Protein AF-A0A8X7X4K1-F1 (afdb_monomer_lite)

Sequence (369 aa):
MPVKHLRFTSSDLGGEMSIEVITINQRTVTYRVASMPGDDACLFHSLCYILHGPIRLNLDIRGNIMSYVLNDWDRFKVWTDDGTEDIYTTQEHYKSEMLKPFTYASACELMAAGELFGCRFQVYRNGQIFYTFGEPPMPLKHFRFTGDDLSSGHFDVYECFNSQKLDAKLSMKPVVCLQCLTDAECQFNTSPANTNVIETNHETQTDYDSSNPSCEKTVKRGLDPSLSEFPDDHQNRWERSPSDSLRHKASRKSRKKPKPSPSPRGDSRGCKVRTLHVRVRDLGLGYDSDEIVLFKYCAGSCQRARTNHDLTLSKLLQQKVIHSGRGEEKISAHPCCRPTRYEPVSFMDVQNTWQTVEKLSAAECSCVG

Secondary structure (DSSP, 8-state):
---EEEEEEETTTTEEEEEEEEEETTEEEEEEEEPPP-SS-HHHHHHHHHHHSSGGGHHHHHHHHHHHHHHTHHHHGGG---SSSS----HHHHHHHHTSTT----HHHHHHHHHHHT-EEEEEETTEEEEEES-TTSPEEEEEEEESSTTSEEEEEEEE--GGGTHHHH-PPP---SHHHH-TT---------------------------------------------------------------------------------S--BSEEEEEEEEGGGGSSS-----EEEEEEEE-B-GGG--HHHHHHHHHHHTTSS---SSS-----S-EEEEEEEEEEEEE-TTS-EEEEEEEEEEEEEEE-

Radius of gyration: 31.12 Å; chains: 1; bounding box: 92×61×89 Å

pLDDT: mean 71.6, std 26.54, range [22.59, 97.94]

Foldseek 3Di:
DFKDWDWDDDPVPPDIWIKIWFQDPNAIFIWIWAFADPLQLQVLQQLCCQQPNHSPCSLVLLVQLLVQCLVVVVVLQVFADPLPRDTDPDNVVSVVQSNDNNHHGFPSSQQSSCVRRQAKEFEDESRHGPDIHDDPPTHYFYWYWDDDHRSGTHIIGTHGDQCPVVCVPPVDDGHDRVSVVSCPVPDDDPDDDDDDDDDDDDDDDDDDDDDDDDDDDDDDDDDDDDDDDDDDDDDDDDDDDDDDDDDDDDDDDDDDDDDDDPDPPPDPFAKWKDWDWDAPVVLVPPFAGRDTWTAIFIGGFPPVVQDPQLVVVVVCVVVCVPPCDPDDRDDHSGFDWGAPFFAKDWDAGPVRDIDIDPRGHRPTIDTGD

InterPro domains:
  IPR001839 Transforming growth factor-beta, C-terminal [PF00019] (271-367)
  IPR001839 Transforming growth factor-beta, C-terminal [PS51362] (252-368)
  IPR001839 Transforming growth factor-beta, C-terminal [SM00204] (271-368)
  IPR003323 OTU domain [PS50802] (31-161)
  IPR029034 Cystine-knot cytokine [G3DSA:2.10.90.10] (270-369)
  IPR029034 Cystine-knot cytokine [SSF57501] (269-367)
  IPR038765 Papain-like cysteine peptidase superfamily [SSF54001] (30-157)
  IPR043401 Glial cell line-derived neurotrophic factor family [PTHR12173] (190-368)

Structure (mmCIF, N/CA/C/O backbone):
data_AF-A0A8X7X4K1-F1
#
_entry.id   AF-A0A8X7X4K1-F1
#
loop_
_atom_site.group_PDB
_atom_site.id
_atom_site.type_symbol
_atom_site.label_atom_id
_atom_site.label_alt_id
_atom_site.label_comp_id
_atom_site.label_asym_id
_atom_site.label_entity_id
_atom_site.label_seq_id
_atom_site.pdbx_PDB_ins_code
_atom_site.Cartn_x
_atom_site.Cartn_y
_atom_site.Cartn_z
_atom_site.occupancy
_atom_site.B_iso_or_equiv
_atom_site.auth_seq_id
_atom_site.auth_comp_id
_atom_site.auth_asym_id
_atom_site.auth_atom_id
_atom_site.pdbx_PDB_model_num
ATOM 1 N N . MET A 1 1 ? 18.399 -0.290 25.574 1.00 48.44 1 MET A N 1
ATOM 2 C CA . MET A 1 1 ? 17.301 -0.154 26.563 1.00 48.44 1 MET A CA 1
ATOM 3 C C . MET A 1 1 ? 16.194 -1.114 26.151 1.00 48.44 1 MET A C 1
ATOM 5 O O . MET A 1 1 ? 15.978 -1.212 24.950 1.00 48.44 1 MET A O 1
ATOM 9 N N . PRO A 1 2 ? 15.549 -1.855 27.066 1.00 53.97 2 PRO A N 1
ATOM 10 C CA . PRO A 1 2 ? 14.542 -2.837 26.673 1.00 53.97 2 PRO A CA 1
ATOM 11 C C . PRO A 1 2 ? 13.282 -2.144 26.138 1.00 53.97 2 PRO A C 1
ATOM 13 O O . PRO A 1 2 ? 12.801 -1.184 26.746 1.00 53.97 2 PRO A O 1
ATOM 16 N N . VAL A 1 3 ? 12.747 -2.646 25.021 1.00 59.72 3 VAL A N 1
ATOM 17 C CA . VAL A 1 3 ? 11.387 -2.318 24.566 1.00 59.72 3 VAL A CA 1
ATOM 18 C C . VAL A 1 3 ? 10.416 -2.739 25.656 1.00 59.72 3 VAL A C 1
ATOM 20 O O . VAL A 1 3 ? 10.487 -3.860 26.162 1.00 59.72 3 VAL A O 1
ATOM 23 N N . LYS A 1 4 ? 9.496 -1.847 26.026 1.00 68.75 4 LYS A N 1
ATOM 24 C CA . LYS A 1 4 ? 8.368 -2.227 26.877 1.00 68.75 4 LYS A CA 1
ATOM 25 C C . LYS A 1 4 ? 7.196 -2.586 25.979 1.00 68.75 4 LYS A C 1
ATOM 27 O O . LYS A 1 4 ? 6.602 -1.705 25.360 1.00 68.75 4 LYS A O 1
ATOM 32 N N . HIS A 1 5 ? 6.885 -3.876 25.926 1.00 62.38 5 HIS A N 1
ATOM 33 C CA . HIS A 1 5 ? 5.693 -4.385 25.261 1.00 62.38 5 HIS A CA 1
ATOM 34 C C . HIS A 1 5 ? 4.512 -4.284 26.224 1.00 62.38 5 HIS A C 1
ATOM 36 O O . HIS A 1 5 ? 4.534 -4.858 27.313 1.00 62.38 5 HIS A O 1
ATOM 42 N N . LEU A 1 6 ? 3.484 -3.548 25.823 1.00 63.09 6 LEU A N 1
ATOM 43 C CA . LEU A 1 6 ? 2.224 -3.439 26.540 1.00 63.09 6 LEU A CA 1
ATOM 44 C C . LEU A 1 6 ? 1.133 -4.035 25.652 1.00 63.09 6 LEU A C 1
ATOM 46 O O . LEU A 1 6 ? 0.926 -3.599 24.521 1.00 63.09 6 LEU A O 1
ATOM 50 N N . ARG A 1 7 ? 0.438 -5.053 26.156 1.00 58.44 7 ARG A N 1
ATOM 51 C CA . ARG A 1 7 ? -0.717 -5.641 25.475 1.00 58.44 7 ARG A CA 1
ATOM 52 C C . ARG A 1 7 ? -1.981 -5.152 26.150 1.00 58.44 7 ARG A C 1
ATOM 54 O O . ARG A 1 7 ? -2.113 -5.268 27.367 1.00 58.44 7 ARG A O 1
ATOM 61 N N . PHE A 1 8 ? -2.894 -4.614 25.355 1.00 58.03 8 PHE A N 1
ATOM 62 C CA . PHE A 1 8 ? -4.184 -4.142 25.828 1.00 58.03 8 PHE A CA 1
ATOM 63 C C . PHE A 1 8 ? -5.293 -4.884 25.094 1.00 58.03 8 PHE A C 1
ATOM 65 O O . PHE A 1 8 ? -5.354 -4.888 23.865 1.00 58.03 8 PHE A O 1
ATOM 72 N N . THR A 1 9 ? -6.204 -5.480 25.851 1.00 48.97 9 THR A N 1
ATOM 73 C CA . THR A 1 9 ? -7.469 -5.990 25.332 1.00 48.97 9 THR A CA 1
ATOM 74 C C . THR A 1 9 ? -8.520 -4.900 25.531 1.00 48.97 9 THR A C 1
ATOM 76 O O . THR A 1 9 ? -8.849 -4.531 26.657 1.00 48.97 9 THR A O 1
ATOM 79 N N . SER A 1 10 ? -9.006 -4.307 24.439 1.00 45.62 10 SER A N 1
ATOM 80 C CA . SER A 1 10 ? -10.109 -3.344 24.497 1.00 45.62 10 SER A CA 1
ATOM 81 C C . SER A 1 10 ? -11.398 -4.046 24.097 1.00 45.62 10 SER A C 1
ATOM 83 O O . SER A 1 10 ? -11.537 -4.494 22.959 1.00 45.62 10 SER A O 1
ATOM 85 N N . SER A 1 11 ? -12.346 -4.119 25.032 1.00 43.53 11 SER A N 1
ATOM 86 C CA . SER A 1 11 ? -13.713 -4.592 24.784 1.00 43.53 11 SER A CA 1
ATOM 87 C C . SER A 1 11 ? -14.452 -3.755 23.732 1.00 43.53 11 SER A C 1
ATOM 89 O O . SER A 1 11 ? -15.350 -4.268 23.078 1.00 43.53 11 SER A O 1
ATOM 91 N N . ASP A 1 12 ? -14.037 -2.499 23.535 1.00 39.25 12 ASP A N 1
ATOM 92 C CA . ASP A 1 12 ? -14.715 -1.514 22.683 1.00 39.25 12 ASP A CA 1
ATOM 93 C C . ASP A 1 12 ? -14.169 -1.484 21.238 1.00 39.25 12 ASP A C 1
ATOM 95 O O . ASP A 1 12 ? -14.737 -0.815 20.380 1.00 39.25 12 ASP A O 1
ATOM 99 N N . LEU A 1 13 ? -13.058 -2.184 20.956 1.00 41.66 13 LEU A N 1
ATOM 100 C CA . LEU A 1 13 ? -12.368 -2.177 19.651 1.00 41.66 13 LEU A CA 1
ATOM 101 C C . LEU A 1 13 ? -12.198 -3.570 19.019 1.00 41.66 13 LEU A C 1
ATOM 103 O O . LEU A 1 13 ? -11.546 -3.687 17.984 1.00 41.66 13 LEU A O 1
ATOM 107 N N . GLY A 1 14 ? -12.785 -4.616 19.611 1.00 36.12 14 GLY A N 1
ATOM 108 C CA . GLY A 1 14 ? -12.919 -5.927 18.965 1.00 36.12 14 GLY A CA 1
ATOM 109 C C . GLY A 1 14 ? -11.603 -6.584 18.525 1.00 36.12 14 GLY A C 1
ATOM 110 O O . GLY A 1 14 ? -11.569 -7.216 17.472 1.00 36.12 14 GLY A O 1
ATOM 111 N N . GLY A 1 15 ? -10.520 -6.438 19.297 1.00 51.19 15 GLY A N 1
ATOM 112 C CA . GLY A 1 15 ? -9.233 -7.076 18.998 1.00 51.19 15 GLY A CA 1
ATOM 113 C C . GLY A 1 15 ? -8.135 -6.791 20.030 1.00 51.19 15 GLY A C 1
ATOM 114 O O . GLY A 1 15 ? -8.187 -5.795 20.756 1.00 51.19 15 GLY A O 1
ATOM 115 N N . GLU A 1 16 ? -7.138 -7.679 20.106 1.00 58.53 16 GLU A N 1
ATOM 116 C CA . GLU A 1 16 ? -5.917 -7.482 20.900 1.00 58.53 16 GLU A CA 1
ATOM 117 C C . GLU A 1 16 ? -5.085 -6.355 20.264 1.00 58.53 16 GLU A C 1
ATOM 119 O O . GLU A 1 16 ? -4.728 -6.423 19.089 1.00 58.53 16 GLU A O 1
ATOM 124 N N . MET A 1 17 ? -4.804 -5.290 21.020 1.00 67.38 17 MET A N 1
ATOM 125 C CA . MET A 1 17 ? -3.930 -4.203 20.578 1.00 67.38 17 MET A CA 1
ATOM 126 C C . MET A 1 17 ? -2.551 -4.354 21.219 1.00 67.38 17 MET A C 1
ATOM 128 O O . MET A 1 17 ? -2.415 -4.345 22.447 1.00 67.38 17 MET A O 1
ATOM 132 N N . SER A 1 18 ? -1.521 -4.443 20.383 1.00 80.06 18 SER A N 1
ATOM 133 C CA . SER A 1 18 ? -0.115 -4.432 20.782 1.00 80.06 18 SER A CA 1
ATOM 134 C C . SER A 1 18 ? 0.438 -3.006 20.723 1.00 80.06 18 SER A C 1
ATOM 136 O O . SER A 1 18 ? 0.386 -2.329 19.695 1.00 80.06 18 SER A O 1
ATOM 138 N N . ILE A 1 19 ? 0.953 -2.529 21.854 1.00 82.19 19 ILE A N 1
ATOM 139 C CA . ILE A 1 19 ? 1.588 -1.219 21.993 1.00 82.19 19 ILE A CA 1
ATOM 140 C C . ILE A 1 19 ? 3.041 -1.428 22.417 1.00 82.19 19 ILE A C 1
ATOM 142 O O . ILE A 1 19 ? 3.337 -2.211 23.321 1.00 82.19 19 ILE A O 1
ATOM 146 N N . GLU A 1 20 ? 3.955 -0.705 21.783 1.00 82.69 20 GLU A N 1
ATOM 147 C CA . GLU A 1 20 ? 5.374 -0.720 22.113 1.00 82.69 20 GLU A CA 1
ATOM 148 C C . GLU A 1 20 ? 5.868 0.682 22.433 1.00 82.69 20 GLU A C 1
ATOM 150 O O . GLU A 1 20 ? 5.573 1.654 21.738 1.00 82.69 20 GLU A O 1
ATOM 155 N N . VAL A 1 21 ? 6.639 0.778 23.512 1.00 81.50 21 VAL A N 1
ATOM 156 C CA . VAL A 1 21 ? 7.264 2.024 23.939 1.00 81.50 21 VAL A CA 1
ATOM 157 C C . VAL A 1 21 ? 8.755 1.948 23.643 1.00 81.50 21 VAL A C 1
ATOM 159 O O . VAL A 1 21 ? 9.458 1.083 24.176 1.00 81.50 21 VAL A O 1
ATOM 162 N N . ILE A 1 22 ? 9.227 2.862 22.797 1.00 80.25 22 ILE A N 1
ATOM 163 C CA . ILE A 1 22 ? 10.591 2.889 22.264 1.00 80.25 22 ILE A CA 1
ATOM 164 C C . ILE A 1 22 ? 11.241 4.225 22.615 1.00 80.25 22 ILE A C 1
ATOM 166 O O . ILE A 1 22 ? 10.612 5.278 22.536 1.00 80.25 22 ILE A O 1
ATOM 170 N N . THR A 1 23 ? 12.514 4.201 23.005 1.00 73.25 23 THR A N 1
ATOM 171 C CA . THR A 1 23 ? 13.288 5.423 23.253 1.00 73.25 23 THR A CA 1
ATOM 172 C C . THR A 1 23 ? 14.108 5.777 22.016 1.00 73.25 23 THR A C 1
ATOM 174 O O . THR A 1 23 ? 15.052 5.068 21.682 1.00 73.25 23 THR A O 1
ATOM 177 N N . ILE A 1 24 ? 13.785 6.896 21.370 1.00 70.38 24 ILE A N 1
ATOM 178 C CA . ILE A 1 24 ? 14.498 7.436 20.206 1.00 70.38 24 ILE A CA 1
ATOM 179 C C . ILE A 1 24 ? 15.079 8.793 20.607 1.00 70.38 24 ILE A C 1
ATOM 181 O O . ILE A 1 24 ? 14.338 9.680 21.021 1.00 70.38 24 ILE A O 1
ATOM 185 N N . ASN A 1 25 ? 16.401 8.971 20.513 1.00 66.81 25 ASN A N 1
ATOM 186 C CA . ASN A 1 25 ? 17.083 10.232 20.852 1.00 66.81 25 ASN A CA 1
ATOM 187 C C . ASN A 1 25 ? 16.683 10.792 22.232 1.00 66.81 25 ASN A C 1
ATOM 189 O O . ASN A 1 25 ? 16.346 11.965 22.367 1.00 66.81 25 ASN A O 1
ATOM 193 N N . GLN A 1 26 ? 16.665 9.927 23.256 1.00 68.69 26 GLN A N 1
ATOM 194 C CA . GLN A 1 26 ? 16.252 10.248 24.636 1.00 68.69 26 GLN A CA 1
ATOM 195 C C . GLN A 1 26 ? 14.774 10.655 24.801 1.00 68.69 26 GLN A C 1
ATOM 197 O O . GLN A 1 26 ? 14.333 10.946 25.913 1.00 68.69 26 GLN A O 1
ATOM 202 N N . ARG A 1 27 ? 13.975 10.622 23.730 1.00 69.12 27 ARG A N 1
ATOM 203 C CA . ARG A 1 27 ? 12.523 10.797 23.776 1.00 69.12 27 ARG A CA 1
ATOM 204 C C . ARG A 1 27 ? 11.856 9.436 23.772 1.00 69.12 27 ARG A C 1
ATOM 206 O O . ARG A 1 27 ? 12.229 8.544 23.019 1.00 69.12 27 ARG A O 1
ATOM 213 N N . THR A 1 28 ? 10.875 9.274 24.643 1.00 74.81 28 THR A N 1
ATOM 214 C CA . THR A 1 28 ? 10.052 8.067 24.662 1.00 74.81 28 THR A CA 1
ATOM 215 C C . THR A 1 28 ? 8.899 8.271 23.691 1.00 74.81 28 THR A C 1
ATOM 217 O O . THR A 1 28 ? 8.253 9.317 23.737 1.00 74.81 28 THR A O 1
ATOM 220 N N . VAL A 1 29 ? 8.681 7.299 22.813 1.00 76.69 29 VAL A N 1
ATOM 221 C CA . VAL A 1 29 ? 7.650 7.305 21.776 1.00 76.69 29 VAL A CA 1
ATOM 222 C C . VAL A 1 29 ? 6.818 6.039 21.928 1.00 76.69 29 VAL A C 1
ATOM 224 O O . VAL A 1 29 ? 7.367 4.954 22.123 1.00 76.69 29 VAL A O 1
ATOM 227 N N . THR A 1 30 ? 5.499 6.184 21.852 1.00 80.81 30 THR A N 1
ATOM 228 C CA . THR A 1 30 ? 4.559 5.063 21.905 1.00 80.81 30 THR A CA 1
ATOM 229 C C . THR A 1 30 ? 4.062 4.762 20.501 1.00 80.81 30 THR A C 1
ATOM 231 O O . THR A 1 30 ? 3.477 5.625 19.843 1.00 80.81 30 THR A O 1
ATOM 234 N N . TYR A 1 31 ? 4.261 3.526 20.065 1.00 83.69 31 TYR A N 1
ATOM 235 C CA . TYR A 1 31 ? 3.741 3.020 18.808 1.00 83.69 31 TYR A CA 1
ATOM 236 C C . TYR A 1 31 ? 2.678 1.965 19.062 1.00 83.69 31 TYR A C 1
ATOM 238 O O . TYR A 1 31 ? 2.807 1.128 19.955 1.00 83.69 31 TYR A O 1
ATOM 246 N N . ARG A 1 32 ? 1.638 1.980 18.238 1.00 86.94 32 ARG A N 1
ATOM 247 C CA . ARG A 1 32 ? 0.783 0.816 18.040 1.00 86.94 32 ARG A CA 1
ATOM 248 C C . ARG A 1 32 ? 1.434 -0.057 16.974 1.00 86.94 32 ARG A C 1
ATOM 250 O O . ARG A 1 32 ? 1.900 0.459 15.962 1.00 86.94 32 ARG A O 1
ATOM 257 N N . VAL A 1 33 ? 1.473 -1.364 17.200 1.00 88.94 33 VAL A N 1
ATOM 258 C CA . VAL A 1 33 ? 1.996 -2.312 16.215 1.00 88.94 33 VAL A CA 1
ATOM 259 C C . VAL A 1 33 ? 0.833 -2.815 15.370 1.00 88.94 33 VAL A C 1
ATOM 261 O O . VAL A 1 33 ? -0.085 -3.457 15.878 1.00 88.94 33 VAL A O 1
ATOM 264 N N . ALA A 1 34 ? 0.861 -2.506 14.078 1.00 89.56 34 ALA A N 1
ATOM 265 C CA . ALA A 1 34 ? -0.027 -3.122 13.107 1.00 89.56 34 ALA A CA 1
ATOM 266 C C . ALA A 1 34 ? 0.641 -4.402 12.595 1.00 89.56 34 ALA A C 1
ATOM 268 O O . ALA A 1 34 ? 1.566 -4.341 11.783 1.00 89.56 34 ALA A O 1
ATOM 269 N N . SER A 1 35 ? 0.186 -5.544 13.119 1.00 91.19 35 SER A N 1
ATOM 270 C CA . SER A 1 35 ? 0.761 -6.851 12.804 1.00 91.19 35 SER A CA 1
ATOM 271 C C . SER A 1 35 ? 0.420 -7.315 11.393 1.00 91.19 35 SER A C 1
ATOM 273 O O . SER A 1 35 ? -0.747 -7.259 10.992 1.00 91.19 35 SER A O 1
ATOM 275 N N . MET A 1 36 ? 1.424 -7.786 10.657 1.00 92.12 36 MET A N 1
ATOM 276 C CA . MET A 1 36 ? 1.245 -8.295 9.298 1.00 92.12 36 MET A CA 1
ATOM 277 C C . MET A 1 36 ? 1.086 -9.820 9.268 1.00 92.12 36 MET A C 1
ATOM 279 O O . MET A 1 36 ? 1.542 -10.517 10.176 1.00 92.12 36 MET A O 1
ATOM 283 N N . PRO A 1 37 ? 0.447 -10.377 8.221 1.00 89.31 37 PRO A N 1
ATOM 284 C CA . PRO A 1 37 ? 0.471 -11.815 7.985 1.00 89.31 37 PRO A CA 1
ATOM 285 C C . PRO A 1 37 ? 1.910 -12.346 7.893 1.00 89.31 37 PRO A C 1
ATOM 287 O O . PRO A 1 37 ? 2.768 -11.742 7.249 1.00 89.31 37 PRO A O 1
ATOM 290 N N . GLY A 1 38 ? 2.172 -13.482 8.540 1.00 86.19 38 GLY A N 1
ATOM 291 C CA . GLY A 1 38 ? 3.447 -14.203 8.470 1.00 86.19 38 GLY A CA 1
ATOM 292 C C . GLY A 1 38 ? 3.505 -15.171 7.287 1.00 86.19 38 GLY A C 1
ATOM 293 O O . GLY A 1 38 ? 3.766 -16.348 7.490 1.00 86.19 38 GLY A O 1
ATOM 294 N N . ASP A 1 39 ? 3.173 -14.700 6.086 1.00 87.50 39 ASP A N 1
ATOM 295 C CA . ASP A 1 39 ? 3.065 -15.483 4.844 1.00 87.50 39 ASP A CA 1
ATOM 296 C C . ASP A 1 39 ? 4.215 -15.184 3.864 1.00 87.50 39 ASP A C 1
ATOM 298 O O . ASP A 1 39 ? 4.001 -15.101 2.658 1.00 87.50 39 ASP A O 1
ATOM 302 N N . ASP A 1 40 ? 5.421 -14.936 4.386 1.00 87.62 40 ASP A N 1
ATOM 303 C CA . ASP A 1 40 ? 6.637 -14.539 3.652 1.00 87.62 40 ASP A CA 1
ATOM 304 C C . ASP A 1 40 ? 6.518 -13.240 2.826 1.00 87.62 40 ASP A C 1
ATOM 306 O O . ASP A 1 40 ? 7.513 -12.676 2.396 1.00 87.62 40 ASP A O 1
ATOM 310 N N . ALA A 1 41 ? 5.326 -12.655 2.693 1.00 90.56 41 ALA A N 1
ATOM 311 C CA . ALA A 1 41 ? 5.076 -11.381 2.023 1.00 90.56 41 ALA A CA 1
ATOM 312 C C . ALA A 1 41 ? 5.013 -10.187 2.993 1.00 90.56 41 ALA A C 1
ATOM 314 O O . ALA A 1 41 ? 4.615 -9.086 2.600 1.00 90.56 41 ALA A O 1
ATOM 315 N N . CYS A 1 42 ? 5.397 -10.384 4.258 1.00 93.38 42 CYS A N 1
ATOM 316 C CA . CYS A 1 42 ? 5.210 -9.415 5.343 1.00 93.38 42 CYS A CA 1
ATOM 317 C C . CYS A 1 42 ? 5.780 -8.016 5.048 1.00 93.38 42 CYS A C 1
ATOM 319 O O . CYS A 1 42 ? 5.164 -7.016 5.426 1.00 93.38 42 CYS A O 1
ATOM 321 N N . LEU A 1 43 ? 6.897 -7.913 4.317 1.00 93.88 43 LEU A N 1
ATOM 322 C CA . LEU A 1 43 ? 7.449 -6.623 3.900 1.00 93.88 43 LEU A CA 1
ATOM 323 C C . LEU A 1 43 ? 6.524 -5.901 2.907 1.00 93.88 43 LEU A C 1
ATOM 325 O O . LEU A 1 43 ? 6.222 -4.723 3.088 1.00 93.88 43 LEU A O 1
ATOM 329 N N . PHE A 1 44 ? 6.006 -6.597 1.893 1.00 94.94 44 PHE A N 1
ATOM 330 C CA . PHE A 1 44 ? 5.063 -6.007 0.938 1.00 94.94 44 PHE A CA 1
ATOM 331 C C . PHE A 1 44 ? 3.716 -5.676 1.585 1.00 94.94 44 PHE A C 1
ATOM 333 O O . PHE A 1 44 ? 3.125 -4.645 1.260 1.00 94.94 44 PHE A O 1
ATOM 340 N N . HIS A 1 45 ? 3.251 -6.490 2.538 1.00 94.19 45 HIS A N 1
ATOM 341 C CA . HIS A 1 45 ? 2.082 -6.157 3.359 1.00 94.19 45 HIS A CA 1
ATOM 342 C C . HIS A 1 45 ? 2.326 -4.885 4.169 1.00 94.19 45 HIS A C 1
ATOM 344 O O . HIS A 1 45 ? 1.493 -3.982 4.138 1.00 94.19 45 HIS A O 1
ATOM 350 N N . SER A 1 46 ? 3.490 -4.773 4.811 1.00 95.06 46 SER A N 1
ATOM 351 C CA . SER A 1 46 ? 3.892 -3.599 5.591 1.00 95.06 46 SER A CA 1
ATOM 352 C C . SER A 1 46 ? 3.980 -2.339 4.728 1.00 95.06 46 SER A C 1
ATOM 354 O O . SER A 1 46 ? 3.443 -1.296 5.100 1.00 95.06 46 SER A O 1
ATOM 356 N N . LEU A 1 47 ? 4.607 -2.434 3.551 1.00 94.75 47 LEU A N 1
ATOM 357 C CA . LEU A 1 47 ? 4.695 -1.347 2.573 1.00 94.75 47 LEU A CA 1
ATOM 358 C C . LEU A 1 47 ? 3.307 -0.937 2.079 1.00 94.75 47 LEU A C 1
ATOM 360 O O . LEU A 1 47 ? 2.967 0.244 2.088 1.00 94.75 47 LEU A O 1
ATOM 364 N N . CYS A 1 48 ? 2.463 -1.905 1.722 1.00 93.88 48 CYS A N 1
ATOM 365 C CA . CYS A 1 48 ? 1.081 -1.637 1.346 1.00 93.88 48 CYS A CA 1
ATOM 366 C C . CYS A 1 48 ? 0.315 -0.932 2.451 1.00 93.88 48 CYS A C 1
ATOM 368 O O . CYS A 1 48 ? -0.416 0.028 2.192 1.00 93.88 48 CYS A O 1
ATOM 370 N N . TYR A 1 49 ? 0.513 -1.386 3.682 1.00 92.88 49 TYR A N 1
ATOM 371 C CA . TYR A 1 49 ? -0.183 -0.844 4.821 1.00 92.88 49 TYR A CA 1
ATOM 372 C C . TYR A 1 49 ? 0.201 0.605 5.093 1.00 92.88 49 TYR A C 1
ATOM 374 O O . TYR A 1 49 ? -0.656 1.485 5.171 1.00 92.88 49 TYR A O 1
ATOM 382 N N . ILE A 1 50 ? 1.502 0.871 5.168 1.00 91.44 50 ILE A N 1
ATOM 383 C CA . ILE A 1 50 ? 2.025 2.176 5.562 1.00 91.44 50 ILE A CA 1
ATOM 384 C C . ILE A 1 50 ? 1.871 3.247 4.471 1.00 91.44 50 ILE A C 1
ATOM 386 O O . ILE A 1 50 ? 1.837 4.440 4.787 1.00 91.44 50 ILE A O 1
ATOM 390 N N . LEU A 1 51 ? 1.777 2.832 3.201 1.00 87.00 51 LEU A N 1
ATOM 391 C CA . LEU A 1 51 ? 1.619 3.724 2.049 1.00 87.00 51 LEU A CA 1
ATOM 392 C C . LEU A 1 51 ? 0.149 3.935 1.663 1.00 87.00 51 LEU A C 1
ATOM 394 O O . LEU A 1 51 ? -0.239 5.053 1.328 1.00 87.00 51 LEU A O 1
ATOM 398 N N . HIS A 1 52 ? -0.678 2.885 1.718 1.00 83.38 52 HIS A N 1
ATOM 399 C CA . HIS A 1 52 ? -2.031 2.895 1.143 1.00 83.38 52 HIS A CA 1
ATOM 400 C C . HIS A 1 52 ? -3.143 2.405 2.091 1.00 83.38 52 HIS A C 1
ATOM 402 O O . HIS A 1 52 ? -4.324 2.496 1.746 1.00 83.38 52 HIS A O 1
ATOM 408 N N . GLY A 1 53 ? -2.817 1.931 3.298 1.00 83.00 53 GLY A N 1
ATOM 409 C CA . GLY A 1 53 ? -3.786 1.501 4.309 1.00 83.00 53 GLY A CA 1
ATOM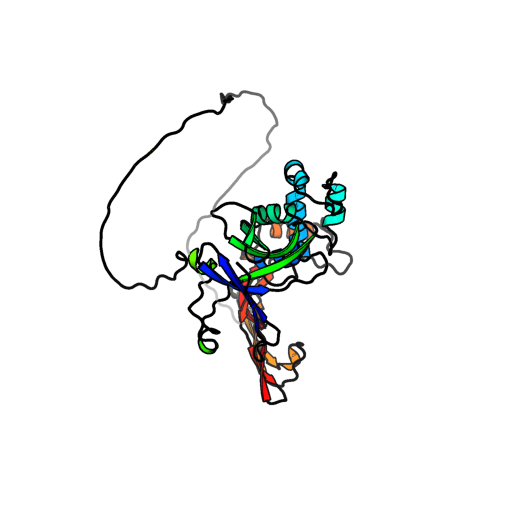 410 C C . GLY A 1 53 ? -4.103 -0.002 4.256 1.00 83.00 53 GLY A C 1
ATOM 411 O O . GLY A 1 53 ? -3.370 -0.794 4.823 1.00 83.00 53 GLY A O 1
ATOM 412 N N . PRO A 1 54 ? -5.222 -0.482 3.691 1.00 78.56 54 PRO A N 1
ATOM 413 C CA . PRO A 1 54 ? -5.488 -1.925 3.665 1.00 78.56 54 PRO A CA 1
ATOM 414 C C . PRO A 1 54 ? -4.478 -2.697 2.794 1.00 78.56 54 PRO A C 1
ATOM 416 O O . PRO A 1 54 ? -4.196 -2.280 1.675 1.00 78.56 54 PRO A O 1
ATOM 419 N N . ILE A 1 55 ? -4.045 -3.890 3.226 1.00 85.50 55 ILE A N 1
ATOM 420 C CA . ILE A 1 55 ? -3.057 -4.746 2.520 1.00 85.50 55 ILE A CA 1
ATOM 421 C C . ILE A 1 55 ? -3.538 -5.347 1.179 1.00 85.50 55 ILE A C 1
ATOM 423 O O . ILE A 1 55 ? -2.888 -6.217 0.606 1.00 85.50 55 ILE A O 1
ATOM 427 N N . ARG A 1 56 ? -4.696 -4.920 0.661 1.00 84.19 56 ARG A N 1
ATOM 428 C CA . ARG A 1 56 ? -5.332 -5.490 -0.544 1.00 84.19 56 ARG A CA 1
ATOM 429 C C . ARG A 1 56 ? -4.589 -5.161 -1.839 1.00 84.19 56 ARG A C 1
ATOM 431 O O . ARG A 1 56 ? -4.815 -5.834 -2.834 1.00 84.19 56 ARG A O 1
ATOM 438 N N . LEU A 1 57 ? -3.736 -4.139 -1.814 1.00 85.06 57 LEU A N 1
ATOM 439 C CA . LEU A 1 57 ? -2.955 -3.675 -2.963 1.00 85.06 57 LEU A CA 1
ATOM 440 C C . LEU A 1 57 ? -1.510 -4.204 -2.933 1.00 85.06 57 LEU A C 1
ATOM 442 O O . LEU A 1 57 ? -0.651 -3.681 -3.638 1.00 85.06 57 LEU A O 1
ATOM 446 N N . ASN A 1 58 ? -1.213 -5.227 -2.115 1.00 87.06 58 ASN A N 1
ATOM 447 C CA . ASN A 1 58 ? 0.156 -5.727 -1.954 1.00 87.06 58 ASN A CA 1
ATOM 448 C C . ASN A 1 58 ? 0.764 -6.229 -3.278 1.00 87.06 58 ASN A C 1
ATOM 450 O O . ASN A 1 58 ? 1.940 -5.980 -3.529 1.00 87.06 58 ASN A O 1
ATOM 454 N N . LEU A 1 59 ? -0.037 -6.857 -4.149 1.00 90.00 59 LEU A N 1
ATOM 455 C CA . LEU A 1 59 ? 0.429 -7.364 -5.442 1.00 90.00 59 LEU A CA 1
ATOM 456 C C . LEU A 1 59 ? 0.751 -6.227 -6.414 1.00 90.00 59 LEU A C 1
ATOM 458 O O . LEU A 1 59 ? 1.756 -6.299 -7.117 1.00 90.00 59 LEU A O 1
ATOM 462 N N . ASP A 1 60 ? -0.050 -5.160 -6.405 1.00 90.00 60 ASP A N 1
ATOM 463 C CA . ASP A 1 60 ? 0.185 -3.982 -7.243 1.00 90.00 60 ASP A CA 1
ATOM 464 C C . ASP A 1 60 ? 1.471 -3.265 -6.813 1.00 90.00 60 ASP A C 1
ATOM 466 O O . ASP A 1 60 ? 2.313 -2.919 -7.639 1.00 90.00 60 ASP A O 1
ATOM 470 N N . ILE A 1 61 ? 1.668 -3.093 -5.503 1.00 92.00 61 ILE A N 1
ATOM 471 C CA . ILE A 1 61 ? 2.873 -2.465 -4.947 1.00 92.00 61 ILE A CA 1
ATOM 472 C C . ILE A 1 61 ? 4.109 -3.303 -5.233 1.00 92.00 61 ILE A C 1
ATOM 474 O O . ILE A 1 61 ? 5.114 -2.759 -5.685 1.00 92.00 61 ILE A O 1
ATOM 478 N N . ARG A 1 62 ? 4.024 -4.619 -5.031 1.00 94.25 62 ARG A N 1
ATOM 479 C CA . ARG A 1 62 ? 5.084 -5.560 -5.395 1.00 94.25 62 ARG A CA 1
ATOM 480 C C . ARG A 1 62 ? 5.448 -5.431 -6.874 1.00 94.25 62 ARG A C 1
ATOM 482 O O . ARG A 1 62 ? 6.620 -5.258 -7.191 1.00 94.25 62 ARG A O 1
ATOM 489 N N . GLY A 1 63 ? 4.459 -5.440 -7.769 1.00 94.56 63 GLY A N 1
ATOM 490 C CA . GLY A 1 63 ? 4.675 -5.285 -9.209 1.00 94.56 63 GLY A CA 1
ATOM 491 C C . GLY A 1 63 ? 5.327 -3.949 -9.580 1.00 94.56 63 GLY A C 1
ATOM 492 O O . GLY A 1 63 ? 6.228 -3.916 -10.422 1.00 94.56 63 GLY A O 1
ATOM 493 N N . ASN A 1 64 ? 4.928 -2.859 -8.922 1.00 95.06 64 ASN A N 1
ATOM 494 C CA . ASN A 1 64 ? 5.503 -1.532 -9.140 1.00 95.06 64 ASN A CA 1
ATOM 495 C C . ASN A 1 64 ? 6.957 -1.444 -8.652 1.00 95.06 64 ASN A C 1
ATOM 497 O O . ASN A 1 64 ? 7.812 -0.959 -9.393 1.00 95.06 64 ASN A O 1
ATOM 501 N N . ILE A 1 65 ? 7.252 -1.950 -7.449 1.00 96.19 65 ILE A N 1
ATOM 502 C CA . ILE A 1 65 ? 8.613 -1.993 -6.890 1.00 96.19 65 ILE A CA 1
ATOM 503 C C . ILE A 1 65 ? 9.518 -2.856 -7.768 1.00 96.19 65 ILE A C 1
ATOM 505 O O . ILE A 1 65 ? 10.590 -2.412 -8.163 1.00 96.19 65 ILE A O 1
ATOM 509 N N . MET A 1 66 ? 9.066 -4.053 -8.142 1.00 95.69 66 MET A N 1
ATOM 510 C CA . MET A 1 66 ? 9.816 -4.935 -9.033 1.00 95.69 66 MET A CA 1
ATOM 511 C C . MET A 1 66 ? 10.102 -4.249 -10.374 1.00 95.69 66 MET A C 1
ATOM 513 O O . MET A 1 66 ? 11.229 -4.286 -10.860 1.00 95.69 66 MET A O 1
ATOM 517 N N . SER A 1 67 ? 9.102 -3.598 -10.975 1.00 96.50 67 SER A N 1
ATOM 518 C CA . SER A 1 67 ? 9.295 -2.870 -12.236 1.00 96.50 67 SER A CA 1
ATOM 519 C C . SER A 1 67 ? 10.323 -1.747 -12.086 1.00 96.50 67 SER A C 1
ATOM 521 O O . SER A 1 67 ? 11.128 -1.536 -12.988 1.00 96.50 67 SER A O 1
ATOM 523 N N . TYR A 1 68 ? 10.333 -1.056 -10.943 1.00 97.19 68 TYR A N 1
ATOM 524 C CA . TYR A 1 68 ? 11.327 -0.034 -10.627 1.00 97.19 68 TYR A CA 1
ATOM 525 C C . TYR A 1 68 ? 12.743 -0.617 -10.519 1.00 97.19 68 TYR A C 1
ATOM 527 O O . TYR A 1 68 ? 13.656 -0.105 -11.161 1.00 97.19 68 TYR A O 1
ATOM 535 N N . VAL A 1 69 ? 12.908 -1.728 -9.793 1.00 97.06 69 VAL A N 1
ATOM 536 C CA . VAL A 1 69 ? 14.189 -2.443 -9.657 1.00 97.06 69 VAL A CA 1
ATOM 537 C C . VAL A 1 69 ? 14.713 -2.917 -11.013 1.00 97.06 69 VAL A C 1
ATOM 539 O O . VAL A 1 69 ? 15.879 -2.709 -11.335 1.00 97.06 69 VAL A O 1
ATOM 542 N N . LEU A 1 70 ? 13.852 -3.517 -11.838 1.00 96.56 70 LEU A N 1
ATOM 543 C CA . LEU A 1 70 ? 14.234 -4.035 -13.155 1.00 96.56 70 LEU A CA 1
ATOM 544 C C . LEU A 1 70 ? 14.658 -2.929 -14.132 1.00 96.56 70 LEU A C 1
ATOM 546 O O . LEU A 1 70 ? 15.524 -3.163 -14.973 1.00 96.56 70 LEU A O 1
ATOM 550 N N . ASN A 1 71 ? 14.084 -1.728 -14.014 1.00 97.06 71 ASN A N 1
ATOM 551 C CA . ASN A 1 71 ? 14.448 -0.589 -14.859 1.00 97.06 71 ASN A CA 1
ATOM 552 C C . ASN A 1 71 ? 15.870 -0.064 -14.590 1.00 97.06 71 ASN A C 1
ATOM 554 O O . ASN A 1 71 ? 16.439 0.578 -15.470 1.00 97.06 71 ASN A O 1
ATOM 558 N N . ASP A 1 72 ? 16.442 -0.340 -13.414 1.00 96.00 72 ASP A N 1
ATOM 559 C CA . ASP A 1 72 ? 17.809 0.045 -13.032 1.00 96.00 72 ASP A CA 1
ATOM 560 C C . ASP A 1 72 ? 18.551 -1.137 -12.377 1.00 96.00 72 ASP A C 1
ATOM 562 O O . ASP A 1 72 ? 19.143 -1.055 -11.297 1.00 96.00 72 ASP A O 1
ATOM 566 N N . TRP A 1 73 ? 18.469 -2.297 -13.033 1.00 95.56 73 TRP A N 1
ATOM 567 C CA . TRP A 1 73 ? 18.951 -3.564 -12.485 1.00 95.56 73 TRP A CA 1
ATOM 568 C C . TRP A 1 73 ? 20.423 -3.544 -12.082 1.00 95.56 73 TRP A C 1
ATOM 570 O O . TRP A 1 73 ? 20.786 -4.101 -11.051 1.00 95.56 73 TRP A O 1
ATOM 580 N N . ASP A 1 74 ? 21.289 -2.909 -12.872 1.00 95.38 74 ASP A N 1
ATOM 581 C CA . ASP A 1 74 ? 22.722 -2.894 -12.578 1.00 95.38 74 ASP A CA 1
ATOM 582 C C . ASP A 1 74 ? 23.047 -2.202 -11.256 1.00 95.38 74 ASP A C 1
ATOM 584 O O . ASP A 1 74 ? 23.997 -2.601 -10.578 1.00 95.38 74 ASP A O 1
ATOM 588 N N . ARG A 1 75 ? 22.229 -1.218 -10.870 1.00 95.12 75 ARG A N 1
ATOM 589 C CA . ARG A 1 75 ? 22.311 -0.543 -9.580 1.00 95.12 75 ARG A CA 1
ATOM 590 C C . ARG A 1 75 ? 21.727 -1.396 -8.457 1.00 95.12 75 ARG A C 1
ATOM 592 O O . ARG A 1 75 ? 22.321 -1.468 -7.383 1.00 95.12 75 ARG A O 1
ATOM 599 N N . PHE A 1 76 ? 20.577 -2.028 -8.687 1.00 94.88 76 PHE A N 1
ATOM 600 C CA . PHE A 1 76 ? 19.848 -2.739 -7.635 1.00 94.88 76 PHE A CA 1
ATOM 601 C C . PHE A 1 76 ? 20.336 -4.166 -7.374 1.00 94.88 76 PHE A C 1
ATOM 603 O O . PHE A 1 76 ? 20.242 -4.616 -6.236 1.00 94.88 76 PHE A O 1
ATOM 610 N N . LYS A 1 77 ? 20.910 -4.866 -8.362 1.00 94.12 77 LYS A N 1
ATOM 611 C CA . LYS A 1 77 ? 21.289 -6.290 -8.255 1.00 94.12 77 LYS A CA 1
ATOM 612 C C . LYS A 1 77 ? 22.131 -6.611 -7.021 1.00 94.12 77 LYS A C 1
ATOM 614 O O . LYS A 1 77 ? 21.909 -7.629 -6.379 1.00 94.12 77 LYS A O 1
ATOM 619 N N . VAL A 1 78 ? 23.048 -5.714 -6.654 1.00 93.12 78 VAL A N 1
ATOM 620 C CA . VAL A 1 78 ? 23.973 -5.890 -5.519 1.00 93.12 78 VAL A CA 1
ATOM 621 C C . VAL A 1 78 ? 23.288 -5.814 -4.152 1.00 93.12 78 VAL A C 1
ATOM 623 O O . VAL A 1 78 ? 23.903 -6.158 -3.151 1.00 93.12 78 VAL A O 1
ATOM 626 N N . TRP A 1 79 ? 22.040 -5.348 -4.111 1.00 91.38 79 TRP A N 1
ATOM 627 C CA . TRP A 1 79 ? 21.220 -5.249 -2.904 1.00 91.38 79 TRP A CA 1
ATOM 628 C C . TRP A 1 79 ? 20.161 -6.346 -2.817 1.00 91.38 79 TRP A C 1
ATOM 630 O O . TRP A 1 79 ? 19.474 -6.445 -1.799 1.00 91.38 79 TRP A O 1
ATOM 640 N N . THR A 1 80 ? 19.969 -7.109 -3.896 1.00 93.25 80 THR A N 1
ATOM 641 C CA . THR A 1 80 ? 18.997 -8.203 -3.925 1.00 93.25 80 THR A CA 1
ATOM 642 C C . THR A 1 80 ? 19.481 -9.368 -3.071 1.00 93.25 80 THR A C 1
ATOM 644 O O . THR A 1 80 ? 20.676 -9.509 -2.848 1.00 93.25 80 THR A O 1
ATOM 647 N N . ASP A 1 81 ? 18.555 -10.194 -2.598 1.00 90.25 81 ASP A N 1
ATOM 648 C CA . ASP A 1 81 ? 18.867 -11.376 -1.794 1.00 90.25 81 ASP A CA 1
ATOM 649 C C . ASP A 1 81 ? 17.936 -12.510 -2.222 1.00 90.25 81 ASP A C 1
ATOM 651 O O . ASP A 1 81 ? 16.716 -12.336 -2.168 1.00 90.25 81 ASP A O 1
ATOM 655 N N . ASP A 1 82 ? 18.495 -13.626 -2.686 1.00 88.44 82 ASP A N 1
ATOM 656 C CA . ASP A 1 82 ? 17.766 -14.798 -3.190 1.00 88.44 82 ASP A CA 1
ATOM 657 C C . ASP A 1 82 ? 17.452 -15.862 -2.124 1.00 88.44 82 ASP A C 1
ATOM 659 O O . ASP A 1 82 ? 16.833 -16.887 -2.423 1.00 88.44 82 ASP A O 1
ATOM 663 N N . GLY A 1 83 ? 17.790 -15.569 -0.863 1.00 83.88 83 GLY A N 1
ATOM 664 C CA . GLY A 1 83 ? 17.375 -16.342 0.302 1.00 83.88 83 GLY A CA 1
ATOM 665 C C . GLY A 1 83 ? 18.331 -17.487 0.582 1.00 83.88 83 GLY A C 1
ATOM 666 O O . GLY A 1 83 ? 18.131 -18.246 1.530 1.00 83.88 83 GLY A O 1
ATOM 667 N N . THR A 1 84 ? 19.379 -17.601 -0.234 1.00 86.56 84 THR A N 1
ATOM 668 C CA . THR A 1 84 ? 20.488 -18.534 -0.068 1.00 86.56 84 THR A CA 1
ATOM 669 C C . THR A 1 84 ? 21.776 -17.829 0.359 1.00 86.56 84 THR A C 1
ATOM 671 O O . THR A 1 84 ? 22.854 -18.398 0.230 1.00 86.56 84 THR A O 1
ATOM 674 N N . GLU A 1 85 ? 21.648 -16.613 0.912 1.00 81.88 85 GLU A N 1
ATOM 675 C CA . GLU A 1 85 ? 22.748 -15.686 1.240 1.00 81.88 85 GLU A CA 1
ATOM 676 C C . GLU A 1 85 ? 23.497 -15.151 0.003 1.00 81.88 85 GLU A C 1
ATOM 678 O O . GLU A 1 85 ? 24.554 -14.529 0.130 1.00 81.88 85 GLU A O 1
ATOM 683 N N . ASP A 1 86 ? 22.925 -15.343 -1.189 1.00 89.25 86 ASP A N 1
ATOM 684 C CA . ASP A 1 86 ? 23.438 -14.863 -2.466 1.00 89.25 86 ASP A CA 1
ATOM 685 C C . ASP A 1 86 ? 22.512 -13.799 -3.084 1.00 89.25 86 ASP A C 1
ATOM 687 O O . ASP A 1 86 ? 21.355 -13.609 -2.702 1.00 89.25 86 ASP A O 1
ATOM 691 N N . ILE A 1 87 ? 23.043 -13.062 -4.062 1.00 92.56 87 ILE A N 1
ATOM 692 C CA . ILE A 1 87 ? 22.268 -12.085 -4.835 1.00 92.56 87 ILE A CA 1
ATOM 693 C C . ILE A 1 87 ? 21.666 -12.739 -6.079 1.00 92.56 87 ILE A C 1
ATOM 695 O O . ILE A 1 87 ? 22.256 -13.633 -6.693 1.00 92.56 87 ILE A O 1
ATOM 699 N N . TYR A 1 88 ? 20.545 -12.207 -6.558 1.00 93.25 88 TYR A N 1
ATOM 700 C CA . TYR A 1 88 ? 20.005 -12.630 -7.844 1.00 93.25 88 TYR A CA 1
ATOM 701 C C . TYR A 1 88 ? 20.968 -12.263 -8.982 1.00 93.25 88 TYR A C 1
ATOM 703 O O . TYR A 1 88 ? 21.335 -11.106 -9.186 1.00 93.25 88 TYR A O 1
ATOM 711 N N . THR A 1 89 ? 21.345 -13.260 -9.781 1.00 90.44 89 THR A N 1
ATOM 712 C CA . THR A 1 89 ? 22.327 -13.094 -10.867 1.00 90.44 89 THR A CA 1
ATOM 713 C C . THR A 1 89 ? 21.721 -12.597 -12.179 1.00 90.44 89 THR A C 1
ATOM 715 O O . THR A 1 89 ? 22.422 -11.994 -12.993 1.00 90.44 89 THR A O 1
ATOM 718 N N . THR A 1 90 ? 20.422 -12.820 -12.401 1.00 94.19 90 THR A N 1
ATOM 719 C CA . THR A 1 90 ? 19.714 -12.451 -13.638 1.00 94.19 90 THR A CA 1
ATOM 720 C C . THR A 1 90 ? 18.404 -11.732 -13.337 1.00 94.19 90 THR A C 1
ATOM 722 O O . THR A 1 90 ? 17.734 -12.026 -12.342 1.00 94.19 90 THR A O 1
ATOM 725 N N . GLN A 1 91 ? 18.016 -10.815 -14.229 1.00 95.38 91 GLN A N 1
ATOM 726 C CA . GLN A 1 91 ? 16.732 -10.115 -14.145 1.00 95.38 91 GLN A CA 1
ATOM 727 C C . GLN A 1 91 ? 15.561 -11.089 -14.234 1.00 95.38 91 GLN A C 1
ATOM 729 O O . GLN A 1 91 ? 14.559 -10.920 -13.546 1.00 95.38 91 GLN A O 1
ATOM 734 N N . GLU A 1 92 ? 15.676 -12.111 -15.081 1.00 94.12 92 GLU A N 1
ATOM 735 C CA . GLU A 1 92 ? 14.639 -13.111 -15.298 1.00 94.12 92 GLU A CA 1
ATOM 736 C C . GLU A 1 92 ? 14.383 -13.923 -14.030 1.00 94.12 92 GLU A C 1
ATOM 738 O O . GLU A 1 92 ? 13.220 -14.120 -13.674 1.00 94.12 92 GLU A O 1
ATOM 743 N N . HIS A 1 93 ? 15.445 -14.338 -13.328 1.00 94.44 93 HIS A N 1
ATOM 744 C CA . HIS A 1 93 ? 15.317 -15.059 -12.065 1.00 94.44 93 HIS A CA 1
ATOM 745 C C . HIS A 1 93 ? 14.652 -14.176 -11.006 1.00 94.44 93 HIS A C 1
ATOM 747 O O . HIS A 1 93 ? 13.600 -14.553 -10.488 1.00 94.44 93 HIS A O 1
ATOM 753 N N . TYR A 1 94 ? 15.179 -12.963 -10.791 1.00 95.38 94 TYR A N 1
ATOM 754 C CA . TYR A 1 94 ? 14.601 -11.991 -9.858 1.00 95.38 94 TYR A CA 1
ATOM 755 C C . TYR A 1 94 ? 13.123 -11.733 -10.155 1.00 95.38 94 TYR A C 1
ATOM 757 O O . TYR A 1 94 ? 12.274 -11.843 -9.278 1.00 95.38 94 TYR A O 1
ATOM 765 N N . LYS A 1 95 ? 12.782 -11.469 -11.420 1.00 94.69 95 LYS A N 1
ATOM 766 C CA . LYS A 1 95 ? 11.403 -11.238 -11.860 1.00 94.69 95 LYS A CA 1
ATOM 767 C C . LYS A 1 95 ? 10.504 -12.447 -11.603 1.00 94.69 95 LYS A C 1
ATOM 769 O O . LYS A 1 95 ? 9.361 -12.277 -11.187 1.00 94.69 95 LYS A O 1
ATOM 774 N N . SER A 1 96 ? 10.984 -13.656 -11.889 1.00 93.94 96 SER A N 1
ATOM 775 C CA . SER A 1 96 ? 10.194 -14.879 -11.724 1.00 93.94 96 SER A CA 1
ATOM 776 C C . SER A 1 96 ? 9.882 -15.189 -10.260 1.00 93.94 96 SER A C 1
ATOM 778 O O . SER A 1 96 ? 8.775 -15.641 -9.963 1.00 93.94 96 SER A O 1
ATOM 780 N N . GLU A 1 97 ? 10.809 -14.882 -9.351 1.00 92.62 97 GLU A N 1
ATOM 781 C CA . GLU A 1 97 ? 10.614 -15.051 -7.913 1.00 92.62 97 GLU A CA 1
ATOM 782 C C . GLU A 1 97 ? 9.776 -13.911 -7.331 1.00 92.62 97 GLU A C 1
ATOM 784 O O . GLU A 1 97 ? 8.770 -14.161 -6.665 1.00 92.62 97 GLU A O 1
ATOM 789 N N . MET A 1 98 ? 10.105 -12.659 -7.652 1.00 91.44 98 MET A N 1
ATOM 790 C CA . MET A 1 98 ? 9.471 -11.478 -7.058 1.00 91.44 98 MET A CA 1
ATOM 791 C C . MET A 1 98 ? 8.050 -11.200 -7.533 1.00 91.44 98 MET A C 1
ATOM 793 O O . MET A 1 98 ? 7.352 -10.400 -6.915 1.00 91.44 98 MET A O 1
ATOM 797 N N . LEU A 1 99 ? 7.578 -11.859 -8.593 1.00 89.38 99 LEU A N 1
ATOM 798 C CA . LEU A 1 99 ? 6.162 -11.827 -8.972 1.00 89.38 99 LEU A CA 1
ATOM 799 C C . LEU A 1 99 ? 5.298 -12.794 -8.162 1.00 89.38 99 LEU A C 1
ATOM 801 O O . LEU A 1 99 ? 4.070 -12.671 -8.186 1.00 89.38 99 LEU A O 1
ATOM 805 N N . LYS A 1 100 ? 5.894 -13.759 -7.452 1.00 91.81 100 LYS A N 1
ATOM 806 C CA . LYS A 1 100 ? 5.107 -14.699 -6.656 1.00 91.81 100 LYS A CA 1
ATOM 807 C C . LYS A 1 100 ? 4.527 -13.981 -5.426 1.00 91.81 100 LYS A C 1
ATOM 809 O O . LYS A 1 100 ? 5.174 -13.126 -4.820 1.00 91.81 100 LYS A O 1
ATOM 814 N N . PRO A 1 101 ? 3.297 -14.336 -5.019 1.00 86.81 101 PRO A N 1
ATOM 815 C CA . PRO A 1 101 ? 2.582 -13.641 -3.953 1.00 86.81 101 PRO A CA 1
ATOM 816 C C . PRO A 1 101 ? 3.223 -13.771 -2.561 1.00 86.81 101 PRO A C 1
ATOM 818 O O . PRO A 1 101 ? 2.939 -12.934 -1.706 1.00 86.81 101 PRO A O 1
ATOM 821 N N . PHE A 1 102 ? 4.084 -14.767 -2.341 1.00 89.94 102 PHE A N 1
ATOM 822 C CA . PHE A 1 102 ? 4.652 -15.126 -1.034 1.00 89.94 102 PHE A CA 1
ATOM 823 C C . PHE A 1 102 ? 6.182 -15.229 -1.074 1.00 89.94 102 PHE A C 1
ATOM 825 O O . PHE A 1 102 ? 6.775 -16.065 -0.409 1.00 89.94 102 PHE A O 1
ATOM 832 N N . THR A 1 103 ? 6.825 -14.407 -1.902 1.00 89.44 103 THR A N 1
ATOM 833 C CA . THR A 1 103 ? 8.288 -14.276 -1.890 1.00 89.44 103 THR A CA 1
ATOM 834 C C . THR A 1 103 ? 8.680 -13.183 -0.911 1.00 89.44 103 THR A C 1
ATOM 836 O O . THR A 1 103 ? 8.094 -12.086 -0.946 1.00 89.44 103 THR A O 1
ATOM 839 N N . TYR A 1 104 ? 9.653 -13.500 -0.053 1.00 86.44 104 TYR A N 1
ATOM 840 C CA . TYR A 1 104 ? 10.251 -12.538 0.861 1.00 86.44 104 TYR A CA 1
ATOM 841 C C . TYR A 1 104 ? 11.031 -11.487 0.071 1.00 86.44 104 TYR A C 1
ATOM 843 O O . TYR A 1 104 ? 11.479 -11.700 -1.052 1.00 86.44 104 TYR A O 1
ATOM 851 N N . ALA A 1 105 ? 11.132 -10.309 0.659 1.00 88.50 105 ALA A N 1
ATOM 852 C CA . ALA A 1 105 ? 11.857 -9.196 0.084 1.00 88.50 105 ALA A CA 1
ATOM 853 C C . ALA A 1 105 ? 12.885 -8.693 1.087 1.00 88.50 105 ALA A C 1
ATOM 855 O O . ALA A 1 105 ? 12.748 -8.921 2.291 1.00 88.50 105 ALA A O 1
ATOM 856 N N . SER A 1 106 ? 13.903 -8.015 0.577 1.00 85.00 106 SER A N 1
ATOM 857 C CA . SER A 1 106 ? 15.081 -7.624 1.337 1.00 85.00 106 SER A CA 1
ATOM 858 C C . SER A 1 106 ? 15.268 -6.102 1.338 1.00 85.00 106 SER A C 1
ATOM 860 O O . SER A 1 106 ? 14.352 -5.313 1.073 1.00 85.00 106 SER A O 1
ATOM 862 N N . ALA A 1 107 ? 16.483 -5.662 1.671 1.00 89.00 107 ALA A N 1
ATOM 863 C CA . ALA A 1 107 ? 16.878 -4.260 1.642 1.00 89.00 107 ALA A CA 1
ATOM 864 C C . ALA A 1 107 ? 16.674 -3.606 0.260 1.00 89.00 107 ALA A C 1
ATOM 866 O O . ALA A 1 107 ? 16.363 -2.413 0.204 1.00 89.00 107 ALA A O 1
ATOM 867 N N . CYS A 1 108 ? 16.809 -4.369 -0.833 1.00 94.06 108 CYS A N 1
ATOM 868 C CA . CYS A 1 108 ? 16.586 -3.884 -2.197 1.00 94.06 108 CYS A CA 1
ATOM 869 C C . CYS A 1 108 ? 15.185 -3.286 -2.364 1.00 94.06 108 CYS A C 1
ATOM 871 O O . CYS A 1 108 ? 15.040 -2.135 -2.778 1.00 94.06 108 CYS A O 1
ATOM 873 N N . GLU A 1 109 ? 14.146 -4.026 -1.976 1.00 95.25 109 GLU A N 1
ATOM 874 C CA . GLU A 1 109 ? 12.760 -3.604 -2.185 1.00 95.25 109 GLU A CA 1
ATOM 875 C C . GLU A 1 109 ? 12.375 -2.445 -1.269 1.00 95.25 109 GLU A C 1
ATOM 877 O O . GLU A 1 109 ? 11.597 -1.583 -1.673 1.00 95.25 109 GLU A O 1
ATOM 882 N N . LEU A 1 110 ? 12.946 -2.374 -0.061 1.00 94.19 110 LEU A N 1
ATOM 883 C CA . LEU A 1 110 ? 12.796 -1.218 0.827 1.00 94.19 110 LEU A CA 1
ATOM 884 C C . LEU A 1 110 ? 13.412 0.048 0.227 1.00 94.19 110 LEU A C 1
ATOM 886 O O . LEU A 1 110 ? 12.786 1.110 0.263 1.00 94.19 110 LEU A O 1
ATOM 890 N N . MET A 1 111 ? 14.619 -0.057 -0.332 1.00 94.56 111 MET A N 1
ATOM 891 C CA . MET A 1 111 ? 15.294 1.059 -0.995 1.00 94.56 111 MET A CA 1
ATOM 892 C C . MET A 1 111 ? 14.495 1.525 -2.216 1.00 94.56 111 MET A C 1
ATOM 894 O O . MET A 1 111 ? 14.147 2.701 -2.315 1.00 94.56 111 MET A O 1
ATOM 898 N N . ALA A 1 112 ? 14.128 0.588 -3.092 1.00 96.75 112 ALA A N 1
ATOM 899 C CA . ALA A 1 112 ? 13.336 0.859 -4.283 1.00 96.75 112 ALA A CA 1
ATOM 900 C C . ALA A 1 112 ? 11.974 1.477 -3.941 1.00 96.75 112 ALA A C 1
ATOM 902 O O . ALA A 1 112 ? 11.570 2.455 -4.562 1.00 96.75 112 ALA A O 1
ATOM 903 N N . ALA A 1 113 ? 11.278 0.967 -2.920 1.00 96.50 113 ALA A N 1
ATOM 904 C CA . ALA A 1 113 ? 10.022 1.551 -2.462 1.00 96.50 113 ALA A CA 1
ATOM 905 C C . ALA A 1 113 ? 10.205 2.985 -1.939 1.00 96.50 113 ALA A C 1
ATOM 907 O O . ALA A 1 113 ? 9.357 3.839 -2.189 1.00 96.50 113 ALA A O 1
ATOM 908 N N . GLY A 1 114 ? 11.302 3.269 -1.232 1.00 94.88 114 GLY A N 1
ATOM 909 C CA . GLY A 1 114 ? 11.566 4.602 -0.691 1.00 94.88 114 GLY A CA 1
ATOM 910 C C . GLY A 1 114 ? 11.731 5.633 -1.804 1.00 94.88 114 GLY A C 1
ATOM 911 O O . GLY A 1 114 ? 11.138 6.712 -1.755 1.00 94.88 114 GLY A O 1
ATOM 912 N N . GLU A 1 115 ? 12.467 5.257 -2.850 1.00 94.56 115 GLU A N 1
ATOM 913 C CA . GLU A 1 115 ? 12.665 6.082 -4.043 1.00 94.56 115 GLU A CA 1
ATOM 914 C C . GLU A 1 115 ? 11.380 6.223 -4.865 1.00 94.56 115 GLU A C 1
ATOM 916 O O . GLU A 1 115 ? 11.002 7.333 -5.239 1.00 94.56 115 GLU A O 1
ATOM 921 N N . LEU A 1 116 ? 10.672 5.116 -5.097 1.00 95.62 116 LEU A N 1
ATOM 922 C CA . LEU A 1 116 ? 9.465 5.078 -5.918 1.00 95.62 116 LEU A CA 1
ATOM 923 C C . LEU A 1 116 ? 8.304 5.873 -5.307 1.00 95.62 116 LEU A C 1
ATOM 925 O O . LEU A 1 116 ? 7.588 6.572 -6.023 1.00 95.62 116 LEU A O 1
ATOM 929 N N . PHE A 1 117 ? 8.100 5.761 -3.993 1.00 93.88 117 PHE A N 1
ATOM 930 C CA . PHE A 1 117 ? 6.971 6.387 -3.297 1.00 93.88 117 PHE A CA 1
ATOM 931 C C . PHE A 1 117 ? 7.338 7.696 -2.598 1.00 93.88 117 PHE A C 1
ATOM 933 O O . PHE A 1 117 ? 6.478 8.322 -1.976 1.00 93.88 117 PHE A O 1
ATOM 940 N N . GLY A 1 118 ? 8.594 8.131 -2.714 1.00 92.44 118 GLY A N 1
ATOM 941 C CA . GLY A 1 118 ? 9.055 9.386 -2.147 1.00 92.44 118 GLY A CA 1
ATOM 942 C C . GLY A 1 118 ? 8.940 9.409 -0.624 1.00 92.44 118 GLY A C 1
ATOM 943 O O . GLY A 1 118 ? 8.331 10.309 -0.045 1.00 92.44 118 GLY A O 1
ATOM 944 N N . CYS A 1 119 ? 9.513 8.418 0.045 1.00 92.12 119 CYS A N 1
ATOM 945 C CA . CYS A 1 119 ? 9.536 8.354 1.500 1.00 92.12 119 CYS A CA 1
ATOM 946 C C . CYS A 1 119 ? 10.814 7.699 2.011 1.00 92.12 119 CYS A C 1
ATOM 948 O O . CYS A 1 119 ? 11.580 7.088 1.273 1.00 92.12 119 CYS A O 1
ATOM 950 N N . ARG A 1 120 ? 11.029 7.824 3.315 1.00 93.81 120 ARG A N 1
ATOM 951 C CA . ARG A 1 120 ? 12.094 7.136 4.032 1.00 93.81 120 ARG A CA 1
ATOM 952 C C . ARG A 1 120 ? 11.539 6.093 4.957 1.00 93.81 120 ARG A C 1
ATOM 954 O O . ARG A 1 120 ? 10.447 6.257 5.503 1.00 93.81 120 ARG A O 1
ATOM 961 N N . PHE A 1 121 ? 12.362 5.095 5.228 1.00 94.62 121 PHE A N 1
ATOM 962 C CA . PHE A 1 121 ? 12.020 4.031 6.150 1.00 94.62 121 PHE A CA 1
ATOM 963 C C . PHE A 1 121 ? 13.044 3.938 7.264 1.00 94.62 121 PHE A C 1
ATOM 965 O O . PHE A 1 121 ? 14.246 3.915 7.018 1.00 94.62 121 PHE A O 1
ATOM 972 N N . GLN A 1 122 ? 12.560 3.852 8.496 1.00 93.62 122 GLN A N 1
ATOM 973 C CA . GLN A 1 122 ? 13.369 3.467 9.637 1.00 93.62 122 GLN A CA 1
ATOM 974 C C . GLN A 1 122 ? 12.869 2.130 10.160 1.00 93.62 122 GLN A C 1
ATOM 976 O O . GLN A 1 122 ? 11.722 2.007 10.593 1.00 93.62 122 GLN A O 1
ATOM 981 N N . VAL A 1 123 ? 13.741 1.132 10.093 1.00 93.81 123 VAL A N 1
ATOM 982 C CA . VAL A 1 123 ? 13.477 -0.224 10.561 1.00 93.81 123 VAL A CA 1
ATOM 983 C C . VAL A 1 123 ? 14.065 -0.346 11.954 1.00 93.81 123 VAL A C 1
ATOM 985 O O . VAL A 1 123 ? 15.251 -0.074 12.144 1.00 93.81 123 VAL A O 1
ATOM 988 N N . TYR A 1 124 ? 13.257 -0.745 12.929 1.00 91.81 124 TYR A N 1
ATOM 989 C CA . TYR A 1 124 ? 13.719 -0.948 14.296 1.00 91.81 124 TYR A CA 1
ATOM 990 C C . TYR A 1 124 ? 13.713 -2.422 14.659 1.00 91.81 124 TYR A C 1
ATOM 992 O O . TYR A 1 124 ? 12.749 -3.137 14.396 1.00 91.81 124 TYR A O 1
ATOM 1000 N N . ARG A 1 125 ? 14.751 -2.838 15.374 1.00 90.56 125 ARG A N 1
ATOM 1001 C CA . ARG A 1 125 ? 14.887 -4.171 15.953 1.00 90.56 125 ARG A CA 1
ATOM 1002 C C . ARG A 1 125 ? 15.221 -4.009 17.425 1.00 90.56 125 ARG A C 1
ATOM 1004 O O . ARG A 1 125 ? 16.100 -3.227 17.782 1.00 90.56 125 ARG A O 1
ATOM 1011 N N . ASN A 1 126 ? 14.497 -4.711 18.294 1.00 86.06 126 ASN A N 1
ATOM 1012 C CA . ASN A 1 126 ? 14.690 -4.634 19.747 1.00 86.06 126 ASN A CA 1
ATOM 1013 C C . ASN A 1 126 ? 14.690 -3.185 20.290 1.00 86.06 126 ASN A C 1
ATOM 1015 O O . ASN A 1 126 ? 15.434 -2.853 21.216 1.00 86.06 126 ASN A O 1
ATOM 1019 N N . GLY A 1 127 ? 13.865 -2.310 19.698 1.00 80.38 127 GLY A N 1
ATOM 1020 C CA . GLY A 1 127 ? 13.707 -0.914 20.123 1.00 80.38 127 GLY A CA 1
ATOM 1021 C C . GLY A 1 127 ? 14.846 0.016 19.731 1.00 80.38 127 GLY A C 1
ATOM 1022 O O . GLY A 1 127 ? 14.936 1.122 20.259 1.00 80.38 127 GLY A O 1
ATOM 1023 N N . GLN A 1 128 ? 15.731 -0.425 18.846 1.00 84.62 128 GLN A N 1
ATOM 1024 C CA . GLN A 1 128 ? 16.829 0.374 18.324 1.00 84.62 128 GLN A CA 1
ATOM 1025 C C . GLN A 1 128 ? 16.703 0.476 16.815 1.00 84.62 128 GLN A C 1
ATOM 1027 O O . GLN A 1 128 ? 16.158 -0.422 16.176 1.00 84.62 128 GLN A O 1
ATOM 1032 N N . ILE A 1 129 ? 17.195 1.578 16.257 1.00 89.25 129 ILE A N 1
ATOM 1033 C CA . ILE A 1 129 ? 17.282 1.746 14.809 1.00 89.25 129 ILE A CA 1
ATOM 1034 C C . ILE A 1 129 ? 18.231 0.669 14.290 1.00 89.25 129 ILE A C 1
ATOM 1036 O O . ILE A 1 129 ? 19.392 0.630 14.687 1.00 89.25 129 ILE A O 1
ATOM 1040 N N . PHE A 1 130 ? 17.710 -0.208 13.440 1.00 91.06 130 PHE A N 1
ATOM 1041 C CA . PHE A 1 130 ? 18.474 -1.262 12.790 1.00 91.06 130 PHE A CA 1
ATOM 1042 C C . PHE A 1 130 ? 18.999 -0.761 11.446 1.00 91.06 130 PHE A C 1
ATOM 1044 O O . PHE A 1 130 ? 20.203 -0.758 11.219 1.00 91.06 130 PHE A O 1
ATOM 1051 N N . TYR A 1 131 ? 18.101 -0.221 10.618 1.00 91.62 131 TYR A N 1
ATOM 1052 C CA . TYR A 1 131 ? 18.440 0.398 9.339 1.00 91.62 131 TYR A CA 1
ATOM 1053 C C . TYR A 1 131 ? 17.636 1.673 9.106 1.00 91.62 131 TYR A C 1
ATOM 1055 O O . TYR A 1 131 ? 16.515 1.830 9.597 1.00 91.62 131 TYR A O 1
ATOM 1063 N N . THR A 1 132 ? 18.222 2.584 8.333 1.00 92.25 132 THR A N 1
ATOM 1064 C CA . THR A 1 132 ? 17.547 3.770 7.800 1.00 92.25 132 THR A CA 1
ATOM 1065 C C . THR A 1 132 ? 17.737 3.788 6.289 1.00 92.25 132 THR A C 1
ATOM 1067 O O . THR A 1 132 ? 18.857 3.633 5.813 1.00 92.25 132 THR A O 1
ATOM 1070 N N . PHE A 1 133 ? 16.641 3.955 5.557 1.00 93.00 133 PHE A N 1
ATOM 1071 C CA . PHE A 1 133 ? 16.602 3.982 4.100 1.00 93.00 133 PHE A CA 1
ATOM 1072 C C . PHE A 1 133 ? 16.108 5.340 3.611 1.00 93.00 133 PHE A C 1
ATOM 1074 O O . PHE A 1 133 ? 15.049 5.813 4.041 1.00 93.00 133 PHE A O 1
ATOM 1081 N N . GLY A 1 134 ? 16.865 5.920 2.680 1.00 89.88 134 GLY A N 1
ATOM 1082 C CA . GLY A 1 134 ? 16.617 7.224 2.075 1.00 89.88 134 GLY A CA 1
ATOM 1083 C C . GLY A 1 134 ? 17.058 8.407 2.943 1.00 89.88 134 GLY A C 1
ATOM 1084 O O . GLY A 1 134 ? 17.296 8.281 4.144 1.00 89.88 134 GLY A O 1
ATOM 1085 N N . GLU A 1 135 ? 17.110 9.588 2.326 1.00 84.56 135 GLU A N 1
ATOM 1086 C CA . GLU A 1 135 ? 17.643 10.820 2.927 1.00 84.56 135 GLU A CA 1
ATOM 1087 C C . GLU A 1 135 ? 16.580 11.933 3.063 1.00 84.56 135 GLU A C 1
ATOM 1089 O O . GLU A 1 135 ? 15.552 11.906 2.371 1.00 84.56 135 GLU A O 1
ATOM 1094 N N . PRO A 1 136 ? 16.731 12.875 4.019 1.00 83.81 136 PRO A N 1
ATOM 1095 C CA . PRO A 1 136 ? 15.855 14.043 4.107 1.00 83.81 136 PRO A CA 1
ATOM 1096 C C . PRO A 1 136 ? 15.773 14.790 2.761 1.00 83.81 136 PRO A C 1
ATOM 1098 O O . PRO A 1 136 ? 16.735 14.762 1.996 1.00 83.81 136 PRO A O 1
ATOM 1101 N N . PRO A 1 137 ? 14.667 15.497 2.464 1.00 90.88 137 PRO A N 1
ATOM 1102 C CA . PRO A 1 137 ? 13.560 15.862 3.354 1.00 90.88 137 PRO A CA 1
ATOM 1103 C C . PRO A 1 137 ? 12.357 14.903 3.299 1.00 90.88 137 PRO A C 1
ATOM 1105 O O . PRO A 1 137 ? 11.283 15.247 3.789 1.00 90.88 137 PRO A O 1
ATOM 1108 N N . MET A 1 138 ? 12.497 13.712 2.706 1.00 87.06 138 MET A N 1
ATOM 1109 C CA . MET A 1 138 ? 11.337 12.853 2.450 1.00 87.06 138 MET A CA 1
ATOM 1110 C C . MET A 1 138 ? 10.668 12.364 3.758 1.00 87.06 138 MET A C 1
ATOM 1112 O O . MET A 1 138 ? 11.377 12.103 4.747 1.00 87.06 138 MET A O 1
ATOM 1116 N N . PRO A 1 139 ? 9.323 12.210 3.779 1.00 86.44 139 PRO A N 1
ATOM 1117 C CA . PRO A 1 139 ? 8.574 11.781 4.960 1.00 86.44 139 PRO A CA 1
ATOM 1118 C C . PRO A 1 139 ? 9.077 10.452 5.527 1.00 86.44 139 PRO A C 1
ATOM 1120 O O . PRO A 1 139 ? 9.287 9.499 4.778 1.00 86.44 139 PRO A O 1
ATOM 1123 N N . LEU A 1 140 ? 9.234 10.374 6.852 1.00 88.31 140 LEU A N 1
ATOM 1124 C CA . LEU A 1 140 ? 9.728 9.177 7.533 1.00 88.31 140 LEU A CA 1
ATOM 1125 C C . LEU A 1 140 ? 8.585 8.248 7.956 1.00 88.31 140 LEU A C 1
ATOM 1127 O O . LEU A 1 140 ? 7.578 8.669 8.534 1.00 88.31 140 LEU A O 1
ATOM 1131 N N . LYS A 1 141 ? 8.770 6.962 7.681 1.00 91.56 141 LYS A N 1
ATOM 1132 C CA . LYS A 1 141 ? 7.861 5.868 8.005 1.00 91.56 141 LYS A CA 1
ATOM 1133 C C . LYS A 1 141 ? 8.609 4.814 8.831 1.00 91.56 141 LYS A C 1
ATOM 1135 O O . LYS A 1 141 ? 9.811 4.625 8.653 1.00 91.56 141 LYS A O 1
ATOM 1140 N N . HIS A 1 142 ? 7.914 4.158 9.757 1.00 92.25 142 HIS A N 1
ATOM 1141 C CA . HIS A 1 142 ? 8.536 3.334 10.797 1.00 92.25 142 HIS A CA 1
ATOM 1142 C C . HIS A 1 142 ? 8.078 1.872 10.700 1.00 92.25 142 HIS A C 1
ATOM 1144 O O . HIS A 1 142 ? 6.879 1.593 10.718 1.00 92.25 142 HIS A O 1
ATOM 1150 N N . PHE A 1 143 ? 9.034 0.945 10.650 1.00 94.50 143 PHE A N 1
ATOM 1151 C CA . PHE A 1 143 ? 8.786 -0.497 10.653 1.00 94.50 143 PHE A CA 1
ATOM 1152 C C . PHE A 1 143 ? 9.356 -1.155 11.900 1.00 94.50 143 PHE A C 1
ATOM 1154 O O . PHE A 1 143 ? 10.441 -0.805 12.368 1.00 94.50 143 PHE A O 1
ATOM 1161 N N . ARG A 1 144 ? 8.645 -2.157 12.397 1.00 93.56 144 ARG A N 1
ATOM 1162 C CA . ARG A 1 144 ? 9.133 -3.085 13.410 1.00 93.56 144 ARG A CA 1
ATOM 1163 C C . ARG A 1 144 ? 9.684 -4.315 12.705 1.00 93.56 144 ARG A C 1
ATOM 1165 O O . ARG A 1 144 ? 9.039 -4.835 11.803 1.00 93.56 144 ARG A O 1
ATOM 1172 N N . PHE A 1 145 ? 10.843 -4.785 13.143 1.00 93.38 145 PHE A N 1
ATOM 1173 C CA . PHE A 1 145 ? 11.492 -5.962 12.589 1.00 93.38 145 PHE A CA 1
ATOM 1174 C C . PHE A 1 145 ? 11.828 -6.987 13.669 1.00 93.38 145 PHE A C 1
ATOM 1176 O O . PHE A 1 145 ? 12.388 -6.647 14.719 1.00 93.38 145 PHE A O 1
ATOM 1183 N N . THR A 1 146 ? 11.521 -8.250 13.389 1.00 91.06 146 THR A N 1
ATOM 1184 C CA . THR A 1 146 ? 11.935 -9.402 14.196 1.00 91.06 146 THR A CA 1
ATOM 1185 C C . THR A 1 146 ? 12.631 -10.427 13.314 1.00 91.06 146 THR A C 1
ATOM 1187 O O . THR A 1 146 ? 12.009 -10.970 12.411 1.00 91.06 146 THR A O 1
ATOM 1190 N N . GLY A 1 147 ? 13.899 -10.696 13.595 1.00 87.50 147 GLY A N 1
ATOM 1191 C CA . GLY A 1 147 ? 14.773 -11.561 12.804 1.00 87.50 147 GLY A CA 1
ATOM 1192 C C . GLY A 1 147 ? 16.231 -11.210 13.081 1.00 87.50 147 GLY A C 1
ATOM 1193 O O . GLY A 1 147 ? 16.508 -10.255 13.828 1.00 87.50 147 GLY A O 1
ATOM 1194 N N . ASP A 1 148 ? 17.151 -11.971 12.497 1.00 82.06 148 ASP A N 1
ATOM 1195 C CA . ASP A 1 148 ? 18.587 -11.788 12.723 1.00 82.06 148 ASP A CA 1
ATOM 1196 C C . ASP A 1 148 ? 19.243 -10.848 11.705 1.00 82.06 148 ASP A C 1
ATOM 1198 O O . ASP A 1 148 ? 20.060 -10.005 12.095 1.00 82.06 148 ASP A O 1
ATOM 1202 N N . ASP A 1 149 ? 18.792 -10.881 10.458 1.00 80.06 149 ASP A N 1
ATOM 1203 C CA . ASP A 1 149 ? 19.174 -9.989 9.359 1.00 80.06 149 ASP A CA 1
ATOM 1204 C C . ASP A 1 149 ? 17.934 -9.616 8.530 1.00 80.06 149 ASP A C 1
ATOM 1206 O O . ASP A 1 149 ? 16.862 -10.169 8.743 1.00 80.06 149 ASP A O 1
ATOM 1210 N N . LEU A 1 150 ? 18.043 -8.641 7.619 1.00 79.56 150 LEU A N 1
ATOM 1211 C CA . LEU A 1 150 ? 16.898 -8.189 6.811 1.00 79.56 150 LEU A CA 1
ATOM 1212 C C . LEU A 1 150 ? 16.413 -9.216 5.778 1.00 79.56 150 LEU A C 1
ATOM 1214 O O . LEU A 1 150 ? 15.357 -8.988 5.188 1.00 79.56 150 LEU A O 1
ATOM 1218 N N . SER A 1 151 ? 17.160 -10.291 5.537 1.00 73.62 151 SER A N 1
ATOM 1219 C CA . SER A 1 151 ? 16.786 -11.344 4.594 1.00 73.62 151 SER A CA 1
ATOM 1220 C C . SER A 1 151 ? 16.069 -12.518 5.252 1.00 73.62 151 SER A C 1
ATOM 1222 O O . SER A 1 151 ? 15.378 -13.268 4.570 1.00 73.62 151 SER A O 1
ATOM 1224 N N . SER A 1 152 ? 16.120 -12.623 6.581 1.00 78.06 152 SER A N 1
ATOM 1225 C CA . SER A 1 152 ? 15.493 -13.693 7.357 1.00 78.06 152 SER A CA 1
ATOM 1226 C C . SER A 1 152 ? 14.704 -13.157 8.560 1.00 78.06 152 SER A C 1
ATOM 1228 O O . SER A 1 152 ? 14.977 -13.430 9.734 1.00 78.06 152 SER A O 1
ATOM 1230 N N . GLY A 1 153 ? 13.648 -12.387 8.291 1.00 86.69 153 GLY A N 1
ATOM 1231 C CA . GLY A 1 153 ? 12.761 -11.966 9.368 1.00 86.69 153 GLY A CA 1
ATOM 1232 C C . GLY A 1 153 ? 11.418 -11.410 8.944 1.00 86.69 153 GLY A C 1
ATOM 1233 O O . GLY A 1 153 ? 10.981 -11.515 7.803 1.00 86.69 153 GLY A O 1
ATOM 1234 N N . HIS A 1 154 ? 10.735 -10.846 9.930 1.00 93.19 154 HIS A N 1
ATOM 1235 C CA . HIS A 1 154 ? 9.349 -10.433 9.836 1.00 93.19 154 HIS A CA 1
ATOM 1236 C C . HIS A 1 154 ? 9.209 -8.932 10.059 1.00 93.19 154 HIS A C 1
ATOM 1238 O O . HIS A 1 154 ? 9.756 -8.379 11.019 1.00 93.19 154 HIS A O 1
ATOM 1244 N N . PHE A 1 155 ? 8.444 -8.300 9.175 1.00 94.19 155 PHE A N 1
ATOM 1245 C CA . PHE A 1 155 ? 8.113 -6.885 9.232 1.00 94.19 155 PHE A CA 1
ATOM 1246 C C . PHE A 1 155 ? 6.685 -6.681 9.730 1.00 94.19 155 PHE A C 1
ATOM 1248 O O . PHE A 1 155 ? 5.743 -7.234 9.167 1.00 94.19 155 PHE A O 1
ATOM 1255 N N . ASP A 1 156 ? 6.548 -5.802 10.718 1.00 94.44 156 ASP A N 1
ATOM 1256 C CA . ASP A 1 156 ? 5.289 -5.164 11.093 1.00 94.44 156 ASP A CA 1
ATOM 1257 C C . ASP A 1 156 ? 5.407 -3.644 10.926 1.00 94.44 156 ASP A C 1
ATOM 1259 O O . ASP A 1 156 ? 6.495 -3.079 10.753 1.00 94.44 156 ASP A O 1
ATOM 1263 N N . VAL A 1 157 ? 4.284 -2.941 11.055 1.00 93.50 157 VAL A N 1
ATOM 1264 C CA . VAL A 1 157 ? 4.252 -1.479 10.967 1.00 93.50 157 VAL A CA 1
ATOM 1265 C C . VAL A 1 157 ? 4.136 -0.848 12.350 1.00 93.50 157 VAL A C 1
ATOM 1267 O O . VAL A 1 157 ? 3.275 -1.222 13.148 1.00 93.50 157 VAL A O 1
ATOM 1270 N N . TYR A 1 158 ? 4.971 0.158 12.617 1.00 90.44 158 TYR A N 1
ATOM 1271 C CA . TYR A 1 158 ? 4.772 1.054 13.750 1.00 90.44 158 TYR A CA 1
ATOM 1272 C C . TYR A 1 158 ? 3.872 2.221 13.347 1.00 90.44 158 TYR A C 1
ATOM 1274 O O . TYR A 1 158 ? 4.272 3.129 12.618 1.00 90.44 158 TYR A O 1
ATOM 1282 N N . GLU A 1 159 ? 2.650 2.215 13.871 1.00 85.56 159 GLU A N 1
ATOM 1283 C CA . GLU A 1 159 ? 1.721 3.332 13.772 1.00 85.56 159 GLU A CA 1
ATOM 1284 C C . GLU A 1 159 ? 1.931 4.284 14.945 1.00 85.56 159 GLU A C 1
ATOM 1286 O O . GLU A 1 159 ? 1.940 3.880 16.113 1.00 85.56 159 GLU A O 1
ATOM 1291 N N . CYS A 1 160 ? 2.074 5.572 14.654 1.00 69.06 160 CYS A N 1
ATOM 1292 C CA . CYS A 1 160 ? 2.193 6.574 15.700 1.00 69.06 160 CYS A CA 1
ATOM 1293 C C . CYS A 1 160 ? 0.862 6.677 16.458 1.00 69.06 160 CYS A C 1
ATOM 1295 O O . CYS A 1 160 ? -0.183 6.974 15.876 1.00 69.06 160 CYS A O 1
ATOM 1297 N N . PHE A 1 161 ? 0.890 6.393 17.760 1.00 63.44 161 PHE A N 1
ATOM 1298 C CA . PHE A 1 161 ? -0.307 6.319 18.590 1.00 63.44 161 PHE A CA 1
ATOM 1299 C C . PHE A 1 161 ? -0.410 7.567 19.469 1.00 63.44 161 PHE A C 1
ATOM 1301 O O . PHE A 1 161 ? 0.449 7.816 20.313 1.00 63.44 161 PHE A O 1
ATOM 1308 N N . ASN A 1 162 ? -1.470 8.360 19.289 1.00 55.41 162 ASN A N 1
ATOM 1309 C CA . ASN A 1 162 ? -1.747 9.489 20.173 1.00 55.41 162 ASN A CA 1
ATOM 1310 C C . ASN A 1 162 ? -2.406 8.978 21.470 1.00 55.41 162 ASN A C 1
ATOM 1312 O O . ASN A 1 162 ? -3.564 8.555 21.470 1.00 55.41 162 ASN A O 1
ATOM 1316 N N . SER A 1 163 ? -1.660 9.017 22.577 1.00 49.78 163 SER A N 1
ATOM 1317 C CA . SER A 1 163 ? -2.039 8.447 23.877 1.00 49.78 163 SER A CA 1
ATOM 1318 C C . SER A 1 163 ? -3.126 9.219 24.632 1.00 49.78 163 SER A C 1
ATOM 1320 O O . SER A 1 163 ? -3.566 8.748 25.679 1.00 49.78 163 SER A O 1
ATOM 1322 N N . GLN A 1 164 ? -3.638 10.337 24.101 1.00 49.66 164 GLN A N 1
ATOM 1323 C CA . GLN A 1 164 ? -4.622 11.190 24.789 1.00 49.66 164 GLN A CA 1
ATOM 1324 C C . GLN A 1 164 ? -5.887 10.446 25.279 1.00 49.66 164 GLN A C 1
ATOM 1326 O O . GLN A 1 164 ? -6.525 10.895 26.228 1.00 49.66 164 GLN A O 1
ATOM 1331 N N . LYS A 1 165 ? -6.244 9.289 24.694 1.00 41.00 165 LYS A N 1
ATOM 1332 C CA . LYS A 1 165 ? -7.345 8.421 25.173 1.00 41.00 165 LYS A CA 1
ATOM 1333 C C . LYS A 1 165 ? -6.937 7.350 26.200 1.00 41.00 165 LYS A C 1
ATOM 1335 O O . LYS A 1 165 ? -7.808 6.839 26.899 1.00 41.00 165 LYS A O 1
ATOM 1340 N N . LEU A 1 166 ? -5.655 6.998 26.302 1.00 47.25 166 LEU A N 1
ATOM 1341 C CA . LEU A 1 166 ? -5.143 5.967 27.218 1.00 47.25 166 LEU A CA 1
ATOM 1342 C C . LEU A 1 166 ? -4.610 6.571 28.532 1.00 47.25 166 LEU A C 1
ATOM 1344 O O . LEU A 1 166 ? -4.735 5.956 29.594 1.00 47.25 166 LEU A O 1
ATOM 1348 N N . ASP A 1 167 ? -4.089 7.800 28.473 1.00 45.53 167 ASP A N 1
ATOM 1349 C CA . ASP A 1 167 ? -3.451 8.495 29.601 1.00 45.53 167 ASP A CA 1
ATOM 1350 C C . ASP A 1 167 ? -4.417 8.752 30.774 1.00 45.53 167 ASP A C 1
ATOM 1352 O O . ASP A 1 167 ? -4.009 8.724 31.936 1.00 45.53 167 ASP A O 1
ATOM 1356 N N . ALA A 1 168 ? -5.720 8.883 30.498 1.00 45.31 168 ALA A N 1
ATOM 1357 C CA . ALA A 1 168 ? -6.751 9.068 31.523 1.00 45.31 168 ALA A CA 1
ATOM 1358 C C . ALA A 1 168 ? -7.007 7.819 32.394 1.00 45.31 168 ALA A C 1
ATOM 1360 O O . ALA A 1 168 ? -7.573 7.947 33.478 1.00 45.31 168 ALA A O 1
ATOM 1361 N N . LYS A 1 169 ? -6.601 6.617 31.952 1.00 42.41 169 LYS A N 1
ATOM 1362 C CA . LYS A 1 169 ? -6.804 5.356 32.696 1.00 42.41 169 LYS A CA 1
ATOM 1363 C C . LYS A 1 169 ? -5.524 4.775 33.314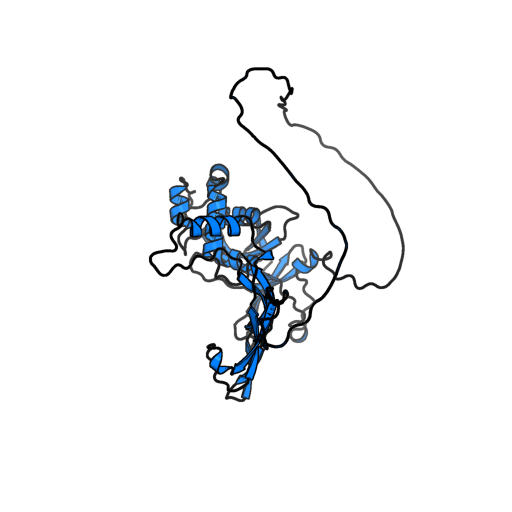 1.00 42.41 169 LYS A C 1
ATOM 1365 O O . LYS A 1 169 ? -5.638 3.935 34.200 1.00 42.41 169 LYS A O 1
ATOM 1370 N N . LEU A 1 170 ? -4.331 5.200 32.880 1.00 47.88 170 LEU A N 1
ATOM 1371 C CA . LEU A 1 170 ? -3.054 4.556 33.251 1.00 47.88 170 LEU A CA 1
ATOM 1372 C C . LEU A 1 170 ? -2.058 5.446 34.015 1.00 47.88 170 LEU A C 1
ATOM 1374 O O . LEU A 1 170 ? -1.008 4.945 34.407 1.00 47.88 170 LEU A O 1
ATOM 1378 N N . SER A 1 171 ? -2.355 6.732 34.258 1.00 42.59 171 SER A N 1
ATOM 1379 C CA . SER A 1 171 ? -1.459 7.646 34.999 1.00 42.59 171 SER A CA 1
ATOM 1380 C C . SER A 1 171 ? -0.013 7.650 34.456 1.00 42.59 171 SER A C 1
ATOM 1382 O O . SER A 1 171 ? 0.965 7.679 35.204 1.00 42.59 171 SER A O 1
ATOM 1384 N N . MET A 1 172 ? 0.150 7.574 33.132 1.00 47.44 172 MET A N 1
ATOM 1385 C CA . MET A 1 172 ? 1.466 7.646 32.493 1.00 47.44 172 MET A CA 1
ATOM 1386 C C . MET A 1 172 ? 1.794 9.096 32.118 1.00 47.44 172 MET A C 1
ATOM 1388 O O . MET A 1 172 ? 0.911 9.880 31.775 1.00 47.44 172 MET A O 1
ATOM 1392 N N . LYS A 1 173 ? 3.076 9.477 32.229 1.00 39.56 173 LYS A N 1
ATOM 1393 C CA . LYS A 1 173 ? 3.569 10.793 31.783 1.00 39.56 173 LYS A CA 1
ATOM 1394 C C . LYS A 1 173 ? 3.307 10.954 30.276 1.00 39.56 173 LYS A C 1
ATOM 1396 O O . LYS A 1 173 ? 3.430 9.955 29.571 1.00 39.56 173 LYS A O 1
ATOM 1401 N N . PRO A 1 174 ? 3.017 12.171 29.776 1.00 40.78 174 PRO A N 1
ATOM 1402 C CA . PRO A 1 174 ? 2.721 12.392 28.362 1.00 40.78 174 PRO A CA 1
ATOM 1403 C C . PRO A 1 174 ? 3.867 11.877 27.483 1.00 40.78 174 PRO A C 1
ATOM 1405 O O . PRO A 1 174 ? 5.020 12.284 27.654 1.00 40.78 174 PRO A O 1
ATOM 1408 N N . VAL A 1 175 ? 3.550 10.956 26.571 1.00 48.88 175 VAL A N 1
ATOM 1409 C CA . VAL A 1 175 ? 4.507 10.354 25.636 1.00 48.88 175 VAL A CA 1
ATOM 1410 C C . VAL A 1 175 ? 4.292 10.971 24.257 1.00 48.88 175 VAL A C 1
ATOM 1412 O O . VAL A 1 175 ? 3.168 11.062 23.774 1.00 48.88 175 VAL A O 1
ATOM 1415 N N . VAL A 1 176 ? 5.367 11.447 23.630 1.00 49.72 176 VAL A N 1
ATOM 1416 C CA . VAL A 1 176 ? 5.290 12.224 22.386 1.00 49.72 176 VAL A CA 1
ATOM 1417 C C . VAL A 1 176 ? 5.350 11.279 21.184 1.00 49.72 176 VAL A C 1
ATOM 1419 O O . VAL A 1 176 ? 6.284 10.489 21.075 1.00 49.72 176 VAL A O 1
ATOM 1422 N N . CYS A 1 177 ? 4.389 11.368 20.261 1.00 48.75 177 CYS A N 1
ATOM 1423 C CA . CYS A 1 177 ? 4.488 10.721 18.948 1.00 48.75 177 CYS A CA 1
ATOM 1424 C C . CYS A 1 177 ? 5.501 11.485 18.072 1.00 48.75 177 CYS A C 1
ATOM 1426 O O . CYS A 1 177 ? 5.430 12.707 17.951 1.00 48.75 177 CYS A O 1
ATOM 1428 N N . LEU A 1 178 ? 6.467 10.778 17.474 1.00 47.28 178 LEU A N 1
ATOM 1429 C CA . LEU A 1 178 ? 7.590 11.398 16.757 1.00 47.28 178 LEU A CA 1
ATOM 1430 C C . LEU A 1 178 ? 7.185 12.017 15.408 1.00 47.28 178 LEU A C 1
ATOM 1432 O O . LEU A 1 178 ? 7.784 13.015 15.019 1.00 47.28 178 LEU A O 1
ATOM 1436 N N . GLN A 1 179 ? 6.128 11.519 14.751 1.00 48.88 179 GLN A N 1
ATOM 1437 C CA . GLN A 1 179 ? 5.534 12.205 13.589 1.00 48.88 179 GLN A CA 1
ATOM 1438 C C . GLN A 1 179 ? 5.009 13.599 13.974 1.00 48.88 179 GLN A C 1
ATOM 1440 O O . GLN A 1 179 ? 5.224 14.565 13.252 1.00 48.88 179 GLN A O 1
ATOM 1445 N N . CYS A 1 180 ? 4.479 13.771 15.191 1.00 39.56 180 CYS A N 1
ATOM 1446 C CA . CYS A 1 180 ? 4.044 15.082 15.683 1.00 39.56 180 CYS A CA 1
ATOM 1447 C C . CYS A 1 180 ? 5.194 16.082 15.921 1.00 39.56 180 CYS A C 1
ATOM 1449 O O . CYS A 1 180 ? 4.926 17.258 16.148 1.00 39.56 180 CYS A O 1
ATOM 1451 N N . LEU A 1 181 ? 6.457 15.638 15.923 1.00 42.22 181 LEU A N 1
ATOM 1452 C CA . LEU A 1 181 ? 7.628 16.498 16.141 1.00 42.22 181 LEU A CA 1
ATOM 1453 C C . LEU A 1 181 ? 8.244 17.011 14.836 1.00 42.22 181 LEU A C 1
ATOM 1455 O O . LEU A 1 181 ? 8.915 18.040 14.862 1.00 42.22 181 LEU A O 1
ATOM 1459 N N . THR A 1 182 ? 8.016 16.322 13.717 1.00 41.88 182 THR A N 1
ATOM 1460 C CA . THR A 1 182 ? 8.404 16.788 12.376 1.00 41.88 182 THR A CA 1
ATOM 1461 C C . THR A 1 182 ? 7.306 17.616 11.710 1.00 41.88 182 THR A C 1
ATOM 1463 O O . THR A 1 182 ? 7.604 18.424 10.841 1.00 41.88 182 THR A O 1
ATOM 1466 N N . ASP A 1 183 ? 6.057 17.476 12.165 1.00 36.31 183 ASP A N 1
ATOM 1467 C CA . ASP A 1 183 ? 4.873 18.103 11.561 1.00 36.31 183 ASP A CA 1
ATOM 1468 C C . ASP A 1 183 ? 4.501 19.467 12.182 1.00 36.31 183 ASP A C 1
ATOM 1470 O O . ASP A 1 183 ? 3.379 19.948 12.013 1.00 36.31 183 ASP A O 1
ATOM 1474 N N . ALA A 1 184 ? 5.421 20.134 12.890 1.00 37.59 184 ALA A N 1
ATOM 1475 C CA . ALA A 1 184 ? 5.171 21.467 13.460 1.00 37.59 184 ALA A CA 1
ATOM 1476 C C . ALA A 1 184 ? 4.910 22.567 12.401 1.00 37.59 184 ALA A C 1
ATOM 1478 O O . ALA A 1 184 ? 4.537 23.679 12.764 1.00 37.59 184 ALA A O 1
ATOM 1479 N N . GLU A 1 185 ? 5.020 22.259 11.104 1.00 34.38 185 GLU A N 1
ATOM 1480 C CA . GLU A 1 185 ? 4.597 23.134 9.997 1.00 34.38 185 GLU A CA 1
ATOM 1481 C C . GLU A 1 185 ? 3.188 22.821 9.456 1.00 34.38 185 GLU A C 1
ATOM 1483 O O . GLU A 1 185 ? 2.698 23.494 8.553 1.00 34.38 185 GLU A O 1
ATOM 1488 N N . CYS A 1 186 ? 2.482 21.843 10.028 1.00 30.45 186 CYS A N 1
ATOM 1489 C CA . CYS A 1 186 ? 1.119 21.478 9.638 1.00 30.45 186 CYS A CA 1
ATOM 1490 C C . CYS A 1 186 ? 0.097 21.866 10.717 1.00 30.45 186 CYS A C 1
ATOM 1492 O O . CYS A 1 186 ? -0.762 21.063 11.084 1.00 30.45 186 CYS A O 1
ATOM 1494 N N . GLN A 1 187 ? 0.165 23.091 11.245 1.00 29.31 187 GLN A N 1
ATOM 1495 C CA . GLN A 1 187 ? -0.937 23.646 12.030 1.00 29.31 187 GLN A CA 1
ATOM 1496 C C . GLN A 1 187 ? -1.746 24.635 11.198 1.00 29.31 187 GLN A C 1
ATOM 1498 O O . GLN A 1 187 ? -1.250 25.635 10.686 1.00 29.31 187 GLN A O 1
ATOM 1503 N N . PHE A 1 188 ? -3.035 24.317 11.105 1.00 25.89 188 PHE A N 1
ATOM 1504 C CA . PHE A 1 188 ? -4.127 25.253 10.910 1.00 25.89 188 PHE A CA 1
ATOM 1505 C C . PHE A 1 188 ? -3.815 26.615 11.549 1.00 25.89 188 PHE A C 1
ATOM 1507 O O . PHE A 1 188 ? -3.849 26.768 12.768 1.00 25.89 188 PHE A O 1
ATOM 1514 N N . ASN A 1 189 ? -3.589 27.624 10.709 1.00 26.02 189 ASN A N 1
ATOM 1515 C CA . ASN A 1 189 ? -3.712 29.014 11.115 1.00 26.02 189 ASN A CA 1
ATOM 1516 C C . ASN A 1 189 ? -5.198 29.342 11.302 1.00 26.02 189 ASN A C 1
ATOM 1518 O O . ASN A 1 189 ? -5.893 29.717 10.360 1.00 26.02 189 ASN A O 1
ATOM 1522 N N . THR A 1 190 ? -5.671 29.268 12.540 1.00 27.23 190 THR A N 1
ATOM 1523 C CA . THR A 1 190 ? -6.600 30.277 13.055 1.00 27.23 190 THR A CA 1
ATOM 1524 C C . THR A 1 190 ? -5.794 31.190 13.969 1.00 27.23 190 THR A C 1
ATOM 1526 O O . THR A 1 190 ? -5.455 30.810 15.085 1.00 27.23 190 THR A O 1
ATOM 1529 N N . SER A 1 191 ? -5.448 32.378 13.472 1.00 25.61 191 SER A N 1
ATOM 1530 C CA . SER A 1 191 ? -4.912 33.467 14.302 1.00 25.61 191 SER A CA 1
ATOM 1531 C C . SER A 1 191 ? -5.996 33.930 15.298 1.00 25.61 191 SER A C 1
ATOM 1533 O O . SER A 1 191 ? -7.184 33.797 14.986 1.00 25.61 191 SER A O 1
ATOM 1535 N N . PRO A 1 192 ? -5.632 34.479 16.474 1.00 32.59 192 PRO A N 1
ATOM 1536 C CA . PRO A 1 192 ? -5.253 35.892 16.499 1.00 32.59 192 PRO A CA 1
ATOM 1537 C C . PRO A 1 192 ? -4.064 36.258 17.414 1.00 32.59 192 PRO A C 1
ATOM 1539 O O . PRO A 1 192 ? -3.920 35.750 18.519 1.00 32.59 192 PRO A O 1
ATOM 1542 N N . ALA A 1 193 ? -3.347 37.288 16.949 1.00 25.83 193 ALA A N 1
ATOM 1543 C CA . ALA A 1 193 ? -2.709 38.380 17.699 1.00 25.83 193 ALA A CA 1
ATOM 1544 C C . ALA A 1 193 ? -1.358 38.169 18.428 1.00 25.83 193 ALA A C 1
ATOM 1546 O O . ALA A 1 193 ? -1.275 37.442 19.407 1.00 25.83 193 ALA A O 1
ATOM 1547 N N . ASN A 1 194 ? -0.400 39.021 18.001 1.00 25.86 194 ASN A N 1
ATOM 1548 C CA . ASN A 1 194 ? 0.618 39.771 18.768 1.00 25.86 194 ASN A CA 1
ATOM 1549 C C . ASN A 1 194 ? 1.665 38.958 19.567 1.00 25.86 194 ASN A C 1
ATOM 1551 O O . ASN A 1 194 ? 1.324 38.076 20.331 1.00 25.86 194 ASN A O 1
ATOM 1555 N N . THR A 1 195 ? 2.979 39.194 19.500 1.00 26.81 195 THR A N 1
ATOM 1556 C CA . THR A 1 195 ? 3.754 40.440 19.350 1.00 26.81 195 THR A CA 1
ATOM 1557 C C . THR A 1 195 ? 5.238 40.095 19.122 1.00 26.81 195 THR A C 1
ATOM 1559 O O . THR A 1 195 ? 5.774 39.248 19.821 1.00 26.81 195 THR A O 1
ATOM 1562 N N . ASN A 1 196 ? 5.877 40.819 18.200 1.00 25.38 196 ASN A N 1
ATOM 1563 C CA . ASN A 1 196 ? 7.202 41.457 18.273 1.00 25.38 196 ASN A CA 1
ATOM 1564 C C . ASN A 1 196 ? 8.484 40.738 18.784 1.00 25.38 196 ASN A C 1
ATOM 1566 O O . ASN A 1 196 ? 8.659 40.543 19.980 1.00 25.38 196 ASN A O 1
ATOM 1570 N N . VAL A 1 197 ? 9.459 40.691 17.851 1.00 24.20 197 VAL A N 1
ATOM 1571 C CA . VAL A 1 19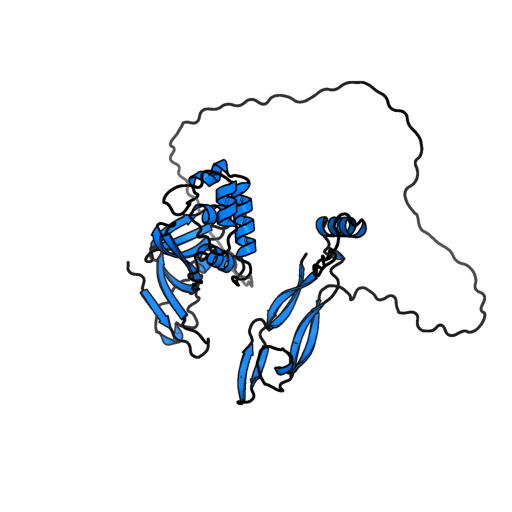7 ? 10.842 41.244 17.941 1.00 24.20 197 VAL A CA 1
ATOM 1572 C C . VAL A 1 197 ? 11.925 40.331 18.559 1.00 24.20 197 VAL A C 1
ATOM 1574 O O . VAL A 1 197 ? 11.841 39.943 19.716 1.00 24.20 197 VAL A O 1
ATOM 1577 N N . ILE A 1 198 ? 12.965 40.003 17.770 1.00 25.23 198 ILE A N 1
ATOM 1578 C CA . ILE A 1 198 ? 14.376 40.475 17.850 1.00 25.23 198 ILE A CA 1
ATOM 1579 C C . ILE A 1 198 ? 15.276 39.541 17.006 1.00 25.23 198 ILE A C 1
ATOM 1581 O O . ILE A 1 198 ? 15.361 38.342 17.259 1.00 25.23 198 ILE A O 1
ATOM 1585 N N . GLU A 1 199 ? 15.961 40.121 16.013 1.00 25.27 199 GLU A N 1
ATOM 1586 C CA . GLU A 1 199 ? 17.139 39.568 15.328 1.00 25.27 199 GLU A CA 1
ATOM 1587 C C . GLU A 1 199 ? 18.293 39.328 16.310 1.00 25.27 199 GLU A C 1
ATOM 1589 O O . GLU A 1 199 ? 18.494 40.124 17.219 1.00 25.27 199 GLU A O 1
ATOM 1594 N N . THR A 1 200 ? 19.156 38.343 16.068 1.00 26.73 200 THR A N 1
ATOM 1595 C CA . THR A 1 200 ? 20.607 38.610 16.061 1.00 26.73 200 THR A CA 1
ATOM 1596 C C . THR A 1 200 ? 21.405 37.431 15.518 1.00 26.73 200 THR A C 1
ATOM 1598 O O . THR A 1 200 ? 21.155 36.263 15.803 1.00 26.73 200 THR A O 1
ATOM 1601 N N . ASN A 1 201 ? 22.375 37.820 14.701 1.00 25.44 201 ASN A N 1
ATOM 1602 C CA . ASN A 1 201 ? 23.375 37.027 14.009 1.00 25.44 201 ASN A CA 1
ATOM 1603 C C . ASN A 1 201 ? 24.336 36.332 14.984 1.00 25.44 201 ASN A C 1
ATOM 1605 O O . ASN A 1 201 ? 24.623 36.892 16.040 1.00 25.44 201 ASN A O 1
ATOM 1609 N N . HIS A 1 202 ? 24.954 35.225 14.563 1.00 27.52 202 HIS A N 1
ATOM 1610 C CA . HIS A 1 202 ? 26.420 35.186 14.509 1.00 27.52 202 HIS A CA 1
ATOM 1611 C C . HIS A 1 202 ? 26.969 34.022 13.672 1.00 27.52 202 HIS A C 1
ATOM 1613 O O . HIS A 1 202 ? 26.541 32.877 13.785 1.00 27.52 202 HIS A O 1
ATOM 1619 N N . GLU A 1 203 ? 27.938 34.390 12.838 1.00 24.48 203 GLU A N 1
ATOM 1620 C CA . GLU A 1 203 ? 28.779 33.585 11.956 1.00 24.48 203 GLU A CA 1
ATOM 1621 C C . GLU A 1 203 ? 29.844 32.776 12.716 1.00 24.48 203 GLU A C 1
ATOM 1623 O O . GLU A 1 203 ? 30.191 33.122 13.848 1.00 24.48 203 GLU A O 1
ATOM 1628 N N . THR A 1 204 ? 30.400 31.764 12.030 1.00 26.88 204 THR A N 1
ATOM 1629 C CA . THR A 1 204 ? 31.830 31.350 11.889 1.00 26.88 204 THR A CA 1
ATOM 1630 C C . THR A 1 204 ? 31.872 29.825 11.673 1.00 26.88 204 THR A C 1
ATOM 1632 O O . THR A 1 204 ? 31.428 29.061 12.519 1.00 26.88 204 THR A O 1
ATOM 1635 N N . GLN A 1 205 ? 32.101 29.300 10.465 1.00 23.45 205 GLN A N 1
ATOM 1636 C CA . GLN A 1 205 ? 33.328 29.226 9.650 1.00 23.45 205 GLN A CA 1
ATOM 1637 C C . GLN A 1 205 ? 34.461 28.412 10.294 1.00 23.45 205 GLN A C 1
ATOM 1639 O O . GLN A 1 205 ? 35.126 28.902 11.197 1.00 23.45 205 GLN A O 1
ATOM 1644 N N . THR A 1 206 ? 34.714 27.207 9.764 1.00 25.52 206 THR A N 1
ATOM 1645 C CA . THR A 1 206 ? 36.071 26.669 9.548 1.00 25.52 206 THR A CA 1
ATOM 1646 C C . THR A 1 206 ? 36.085 25.737 8.334 1.00 25.52 206 THR A C 1
ATOM 1648 O O . THR A 1 206 ? 35.181 24.927 8.134 1.00 25.52 206 THR A O 1
ATOM 1651 N N . ASP A 1 207 ? 37.119 25.936 7.524 1.00 22.59 207 ASP A N 1
ATOM 1652 C CA . ASP A 1 207 ? 37.456 25.278 6.268 1.00 22.59 207 ASP A CA 1
ATOM 1653 C C . ASP A 1 207 ? 38.053 23.871 6.468 1.00 22.59 207 ASP A C 1
ATOM 1655 O O . ASP A 1 207 ? 38.816 23.647 7.410 1.00 22.59 207 ASP A O 1
ATOM 1659 N N . TYR A 1 208 ? 37.817 22.955 5.520 1.00 23.45 208 TYR A N 1
ATOM 1660 C CA . TYR A 1 208 ? 38.840 21.993 5.090 1.00 23.45 208 TYR A CA 1
ATOM 1661 C C . TYR A 1 208 ? 38.612 21.565 3.633 1.00 23.45 208 TYR A C 1
ATOM 1663 O O . TYR A 1 208 ? 37.483 21.339 3.200 1.00 23.45 208 TYR A O 1
ATOM 1671 N N . ASP A 1 209 ? 39.711 21.507 2.890 1.00 24.17 209 ASP A N 1
ATOM 1672 C CA . ASP A 1 209 ? 39.818 21.641 1.438 1.00 24.17 209 ASP A CA 1
ATOM 1673 C C . ASP A 1 209 ? 40.192 20.306 0.748 1.00 24.17 209 ASP A C 1
ATOM 1675 O O . ASP A 1 209 ? 40.889 19.475 1.330 1.00 24.17 209 ASP A O 1
ATOM 1679 N N . SER A 1 210 ? 39.769 20.186 -0.520 1.00 25.92 210 SER A N 1
ATOM 1680 C CA . SER A 1 210 ? 40.292 19.368 -1.637 1.00 25.92 210 SER A CA 1
ATOM 1681 C C . SER A 1 210 ? 40.289 17.827 -1.525 1.00 25.92 210 SER A C 1
ATOM 1683 O O . SER A 1 210 ? 40.903 17.220 -0.658 1.00 25.92 210 SER A O 1
ATOM 1685 N N . SER A 1 211 ? 39.738 17.068 -2.483 1.00 26.94 211 SER A N 1
ATOM 1686 C CA . SER A 1 211 ? 40.201 17.014 -3.883 1.00 26.94 211 SER A CA 1
ATOM 1687 C C . SER A 1 211 ? 39.206 16.247 -4.776 1.00 26.94 211 SER A C 1
ATOM 1689 O O . SER A 1 211 ? 38.825 15.128 -4.444 1.00 26.94 211 SER A O 1
ATOM 1691 N N . ASN A 1 212 ? 38.851 16.797 -5.940 1.00 26.52 212 ASN A N 1
ATOM 1692 C CA . ASN A 1 212 ? 38.052 16.138 -6.982 1.00 26.52 212 ASN A CA 1
ATOM 1693 C C . ASN A 1 212 ? 38.709 16.419 -8.351 1.00 26.52 212 ASN A C 1
ATOM 1695 O O . ASN A 1 212 ? 39.005 17.587 -8.618 1.00 26.52 212 ASN A O 1
ATOM 1699 N N . PRO A 1 213 ? 38.969 15.428 -9.226 1.00 30.31 213 PRO A N 1
ATOM 1700 C CA . PRO A 1 213 ? 39.459 15.699 -10.569 1.00 30.31 213 PRO A CA 1
ATOM 1701 C C . PRO A 1 213 ? 38.313 15.870 -11.577 1.00 30.31 213 PRO A C 1
ATOM 1703 O O . PRO A 1 213 ? 37.388 15.067 -11.677 1.00 30.31 213 PRO A O 1
ATOM 1706 N N . SER A 1 214 ? 38.442 16.955 -12.337 1.00 23.33 214 SER A N 1
ATOM 1707 C CA . SER A 1 214 ? 37.634 17.393 -13.474 1.00 23.33 214 SER A CA 1
ATOM 1708 C C . SER A 1 214 ? 37.741 16.472 -14.697 1.00 23.33 214 SER A C 1
ATOM 1710 O O . SER A 1 214 ? 38.808 15.931 -14.990 1.00 23.33 214 SER A O 1
ATOM 1712 N N . CYS A 1 215 ? 36.664 16.417 -15.487 1.00 22.98 215 CYS A N 1
ATOM 1713 C CA . CYS A 1 215 ? 36.771 16.416 -16.946 1.00 22.98 215 CYS A CA 1
ATOM 1714 C C . CYS A 1 215 ? 35.521 17.059 -17.567 1.00 22.98 215 CYS A C 1
ATOM 1716 O O . CYS A 1 215 ? 34.495 16.416 -17.784 1.00 22.98 215 CYS A O 1
ATOM 1718 N N . GLU A 1 216 ? 35.626 18.355 -17.854 1.00 24.98 216 GLU A N 1
ATOM 1719 C CA . GLU A 1 216 ? 34.755 19.081 -18.776 1.00 24.98 216 GLU A CA 1
ATOM 1720 C C . GLU A 1 216 ? 35.095 18.746 -20.235 1.00 24.98 216 GLU A C 1
ATOM 1722 O O . GLU A 1 216 ? 36.268 18.645 -20.597 1.00 24.98 216 GLU A O 1
ATOM 1727 N N . LYS A 1 217 ? 34.068 18.706 -21.096 1.00 26.20 217 LYS A N 1
ATOM 1728 C CA . LYS A 1 217 ? 34.115 19.215 -22.480 1.00 26.20 217 LYS A CA 1
ATOM 1729 C C . LYS A 1 217 ? 32.695 19.317 -23.044 1.00 26.20 217 LYS A C 1
ATOM 1731 O O . LYS A 1 217 ? 32.065 18.316 -23.365 1.00 26.20 217 LYS A O 1
ATOM 1736 N N . THR A 1 218 ? 32.194 20.534 -23.242 1.00 23.52 218 THR A N 1
ATOM 1737 C CA . THR A 1 218 ? 31.116 20.806 -24.207 1.00 23.52 218 THR A CA 1
ATOM 1738 C C . THR A 1 218 ? 31.305 22.199 -24.778 1.00 23.52 218 THR A C 1
ATOM 1740 O O . THR A 1 218 ? 31.256 23.188 -24.053 1.00 23.52 218 THR A O 1
ATOM 1743 N N . VAL A 1 219 ? 31.514 22.283 -26.091 1.00 24.58 219 VAL A N 1
ATOM 1744 C CA . VAL A 1 219 ? 31.560 23.548 -26.818 1.00 24.58 219 VAL A CA 1
ATOM 1745 C C . VAL A 1 219 ? 30.873 23.396 -28.183 1.00 24.58 219 VAL A C 1
ATOM 1747 O O . VAL A 1 219 ? 31.313 22.619 -29.022 1.00 24.58 219 VAL A O 1
ATOM 1750 N N . LYS A 1 220 ? 29.879 24.279 -28.367 1.00 27.11 220 LYS A N 1
ATOM 1751 C CA . LYS A 1 220 ? 29.385 24.963 -29.584 1.00 27.11 220 LYS A CA 1
ATOM 1752 C C . LYS A 1 220 ? 28.196 24.414 -30.393 1.00 27.11 220 LYS A C 1
ATOM 1754 O O . LYS A 1 220 ? 28.178 23.311 -30.918 1.00 27.11 220 LYS A O 1
ATOM 1759 N N . ARG A 1 221 ? 27.237 25.344 -30.530 1.00 24.44 221 ARG A N 1
ATOM 1760 C CA . ARG A 1 221 ? 26.097 25.433 -31.452 1.00 24.44 221 ARG A CA 1
ATOM 1761 C C . ARG A 1 221 ? 26.536 25.896 -32.850 1.00 24.44 221 ARG A C 1
ATOM 1763 O O . ARG A 1 221 ? 27.332 26.826 -32.936 1.00 24.44 221 ARG A O 1
ATOM 1770 N N . GLY A 1 222 ? 25.834 25.372 -33.861 1.00 23.56 222 GLY A N 1
ATOM 1771 C CA . GLY A 1 222 ? 25.190 26.140 -34.940 1.00 23.56 222 GLY A CA 1
ATOM 1772 C C . GLY A 1 222 ? 25.949 26.313 -36.260 1.00 23.56 222 GLY A C 1
ATOM 1773 O O . GLY A 1 222 ? 26.956 27.010 -36.278 1.00 23.56 222 GLY A O 1
ATOM 1774 N N . LEU A 1 223 ? 25.392 25.767 -37.355 1.00 26.67 223 LEU A N 1
ATOM 1775 C CA . LEU A 1 223 ? 24.953 26.473 -38.583 1.00 26.67 223 LEU A CA 1
ATOM 1776 C C . LEU A 1 223 ? 24.595 25.471 -39.711 1.00 26.67 223 LEU A C 1
ATOM 1778 O O . LEU A 1 223 ? 25.312 24.502 -39.936 1.00 26.67 223 LEU A O 1
ATOM 1782 N N . ASP A 1 224 ? 23.468 25.738 -40.377 1.00 26.94 224 ASP A N 1
ATOM 1783 C CA . ASP A 1 224 ? 22.883 25.091 -41.577 1.00 26.94 224 ASP A CA 1
ATOM 1784 C C . ASP A 1 224 ? 23.577 25.624 -42.865 1.00 26.94 224 ASP A C 1
ATOM 1786 O O . ASP A 1 224 ? 24.145 26.724 -42.768 1.00 26.94 224 ASP A O 1
ATOM 1790 N N . PRO A 1 225 ? 23.578 24.955 -44.054 1.00 35.44 225 PRO A N 1
ATOM 1791 C CA . PRO A 1 225 ? 22.401 24.988 -44.957 1.00 35.44 225 PRO A CA 1
ATOM 1792 C C . PRO A 1 225 ? 22.216 23.826 -45.996 1.00 35.44 225 PRO A C 1
ATOM 1794 O O . PRO A 1 225 ? 23.174 23.210 -46.461 1.00 35.44 225 PRO A O 1
ATOM 1797 N N . SER A 1 226 ? 20.984 23.733 -46.536 1.00 24.81 226 SER A N 1
ATOM 1798 C CA . SER A 1 226 ? 20.590 23.516 -47.965 1.00 24.81 226 SER A CA 1
ATOM 1799 C C . SER A 1 226 ? 20.086 22.146 -48.502 1.00 24.81 226 SER A C 1
ATOM 1801 O O . SER A 1 226 ? 20.609 21.093 -48.156 1.00 24.81 226 SER A O 1
ATOM 1803 N N . LEU A 1 227 ? 19.128 22.271 -49.458 1.00 28.44 227 LEU A N 1
ATOM 1804 C CA . LEU A 1 227 ? 18.467 21.327 -50.413 1.00 28.44 227 LEU A CA 1
ATOM 1805 C C . LEU A 1 227 ? 17.151 20.663 -49.915 1.00 28.44 227 LEU A C 1
ATOM 1807 O O . LEU A 1 227 ? 17.188 19.832 -49.019 1.00 28.44 227 LEU A O 1
ATOM 1811 N N . SER A 1 228 ? 15.929 21.107 -50.287 1.00 26.80 228 SER A N 1
ATOM 1812 C CA . SER A 1 228 ? 15.184 21.017 -51.583 1.00 26.80 228 SER A CA 1
ATOM 1813 C C . SER A 1 228 ? 14.957 19.553 -52.033 1.00 26.80 228 SER A C 1
ATOM 1815 O O . SER A 1 228 ? 15.927 18.816 -52.092 1.00 26.80 228 SER A O 1
ATOM 1817 N N . GLU A 1 229 ? 13.787 19.000 -52.380 1.00 27.05 229 GLU A N 1
ATOM 1818 C CA . GLU A 1 229 ? 12.480 19.472 -52.867 1.00 27.05 229 GLU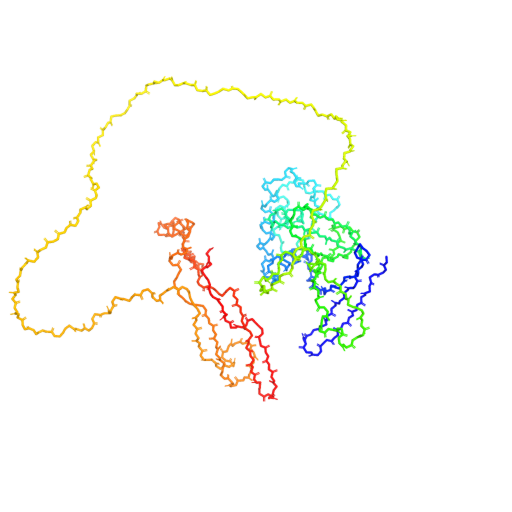 A CA 1
ATOM 1819 C C . GLU A 1 229 ? 11.415 18.383 -52.565 1.00 27.05 229 GLU A C 1
ATOM 1821 O O . GLU A 1 229 ? 11.715 17.199 -52.692 1.00 27.05 229 GLU A O 1
ATOM 1826 N N . PHE A 1 230 ? 10.166 18.753 -52.260 1.00 28.88 230 PHE A N 1
ATOM 1827 C CA . PHE A 1 230 ? 8.963 17.993 -52.652 1.00 28.88 230 PHE A CA 1
ATOM 1828 C C . PHE A 1 230 ? 7.835 19.008 -52.903 1.00 28.88 230 PHE A C 1
ATOM 1830 O O . PHE A 1 230 ? 7.699 19.937 -52.103 1.00 28.88 230 PHE A O 1
ATOM 1837 N N . PRO A 1 231 ? 7.068 18.893 -54.003 1.00 32.56 231 PRO A N 1
ATOM 1838 C CA . PRO A 1 231 ? 6.144 19.938 -54.417 1.00 32.56 231 PRO A CA 1
ATOM 1839 C C . PRO A 1 231 ? 4.820 19.909 -53.649 1.00 32.56 231 PRO A C 1
ATOM 1841 O O . PRO A 1 231 ? 4.311 18.856 -53.256 1.00 32.56 231 PRO A O 1
ATOM 1844 N N . ASP A 1 232 ? 4.294 21.123 -53.499 1.00 28.89 232 ASP A N 1
ATOM 1845 C CA . ASP A 1 232 ? 2.937 21.503 -53.135 1.00 28.89 232 ASP A CA 1
ATOM 1846 C C . ASP A 1 232 ? 1.853 20.616 -53.770 1.00 28.89 232 ASP A C 1
ATOM 1848 O O . ASP A 1 232 ? 1.930 20.299 -54.955 1.00 28.89 232 ASP A O 1
ATOM 1852 N N . ASP A 1 233 ? 0.760 20.370 -53.034 1.00 27.98 233 ASP A N 1
ATOM 1853 C CA . ASP A 1 233 ? -0.506 20.886 -53.551 1.00 27.98 233 ASP A CA 1
ATOM 1854 C C . ASP A 1 233 ? -1.548 21.224 -52.475 1.00 27.98 233 ASP A C 1
ATOM 1856 O O . ASP A 1 233 ? -2.076 20.389 -51.744 1.00 27.98 233 ASP A O 1
ATOM 1860 N N . HIS A 1 234 ? -1.826 22.522 -52.459 1.00 34.53 234 HIS A N 1
ATOM 1861 C CA . HIS A 1 234 ? -3.124 23.162 -52.329 1.00 34.53 234 HIS A CA 1
ATOM 1862 C C . HIS A 1 234 ? -3.967 23.070 -51.040 1.00 34.53 234 HIS A C 1
ATOM 1864 O O . HIS A 1 234 ? -4.756 22.169 -50.781 1.00 34.53 234 HIS A O 1
ATOM 1870 N N . GLN A 1 235 ? -3.961 24.255 -50.415 1.00 34.97 235 GLN A N 1
ATOM 1871 C CA . GLN A 1 235 ? -5.132 25.086 -50.106 1.00 34.97 235 GLN A CA 1
ATOM 1872 C C . GLN A 1 235 ? -5.778 24.810 -48.743 1.00 34.97 235 GLN A C 1
ATOM 1874 O O . GLN A 1 235 ? -6.605 23.932 -48.553 1.00 34.97 235 GLN A O 1
ATOM 1879 N N . ASN A 1 236 ? -5.327 25.521 -47.709 1.00 26.53 236 ASN A N 1
ATOM 1880 C CA . ASN A 1 236 ? -5.777 26.872 -47.355 1.00 26.53 236 ASN A CA 1
ATOM 1881 C C . ASN A 1 236 ? -7.304 27.008 -47.247 1.00 26.53 236 ASN A C 1
ATOM 1883 O O . ASN A 1 236 ? -8.026 26.936 -48.237 1.00 26.53 236 ASN A O 1
ATOM 1887 N N . ARG A 1 237 ? -7.708 27.485 -46.064 1.00 26.08 237 ARG A N 1
ATOM 1888 C CA . ARG A 1 237 ? -8.244 28.847 -45.847 1.00 26.08 237 ARG A CA 1
ATOM 1889 C C . ARG A 1 237 ? -9.660 28.885 -45.263 1.00 26.08 237 ARG A C 1
ATOM 1891 O O . ARG A 1 237 ? -10.648 28.885 -45.984 1.00 26.08 237 ARG A O 1
ATOM 1898 N N . TRP A 1 238 ? -9.744 29.016 -43.940 1.00 28.53 238 TRP A N 1
ATOM 1899 C CA . TRP A 1 238 ? -9.959 30.301 -43.251 1.00 28.53 238 TRP A CA 1
ATOM 1900 C C . TRP A 1 238 ? -10.576 30.092 -41.865 1.00 28.53 238 TRP A C 1
ATOM 1902 O O . TRP A 1 238 ? -11.608 29.453 -41.678 1.00 28.53 238 TRP A O 1
ATOM 1912 N N . GLU A 1 239 ? -9.899 30.706 -40.906 1.00 27.41 239 GLU A N 1
ATOM 1913 C CA . GLU A 1 239 ? -10.337 31.009 -39.558 1.00 27.41 239 GLU A CA 1
ATOM 1914 C C . GLU A 1 239 ? -11.506 32.014 -39.490 1.00 27.41 239 GLU A C 1
ATOM 1916 O O . GLU A 1 239 ? -11.625 32.909 -40.322 1.00 27.41 239 GLU A O 1
ATOM 1921 N N . ARG A 1 240 ? -12.209 31.920 -38.349 1.00 27.92 240 ARG A N 1
ATOM 1922 C CA . ARG A 1 240 ? -12.846 32.982 -37.537 1.00 27.92 240 ARG A CA 1
ATOM 1923 C C . ARG A 1 240 ? -14.140 33.651 -38.032 1.00 27.92 240 ARG A C 1
ATOM 1925 O O . ARG A 1 240 ? -14.222 34.294 -39.070 1.00 27.92 240 ARG A O 1
ATOM 1932 N N . SER A 1 241 ? -15.134 33.565 -37.145 1.00 30.80 241 SER A N 1
ATOM 1933 C CA . SER A 1 241 ? -16.390 34.322 -37.103 1.00 30.80 241 SER A CA 1
ATOM 1934 C C . SER A 1 241 ? -16.188 35.842 -37.056 1.00 30.80 241 SER A C 1
ATOM 1936 O O . SER A 1 241 ? -15.167 36.314 -36.550 1.00 30.80 241 SER A O 1
ATOM 1938 N N . PRO A 1 242 ? -17.242 36.601 -37.406 1.00 33.91 242 PRO A N 1
ATOM 1939 C CA . PRO A 1 242 ? -17.765 37.567 -36.437 1.00 33.91 242 PRO A CA 1
ATOM 1940 C C . PRO A 1 242 ? -19.304 37.658 -36.372 1.00 33.91 242 PRO A C 1
ATOM 1942 O O . PRO A 1 242 ? -20.041 37.255 -37.268 1.00 33.91 242 PRO A O 1
ATOM 1945 N N . SER A 1 243 ? -19.753 38.203 -35.245 1.00 32.72 243 SER A N 1
ATOM 1946 C CA . SER A 1 243 ? -21.105 38.624 -34.866 1.00 32.72 243 SER A CA 1
ATOM 1947 C C . SER A 1 243 ? -21.573 39.892 -35.597 1.00 32.72 243 SER A C 1
ATOM 1949 O O . SER A 1 243 ? -20.765 40.795 -35.787 1.00 32.72 243 SER A O 1
ATOM 1951 N N . ASP A 1 244 ? -22.871 40.010 -35.908 1.00 28.30 244 ASP A N 1
ATOM 1952 C CA . ASP A 1 244 ? -23.849 40.875 -35.204 1.00 28.30 244 ASP A CA 1
ATOM 1953 C C . ASP A 1 244 ? -25.063 41.279 -36.093 1.00 28.30 244 ASP A C 1
ATOM 1955 O O . ASP A 1 244 ? -24.920 41.663 -37.248 1.00 28.30 244 ASP A O 1
ATOM 1959 N N . SER A 1 245 ? -26.250 41.264 -35.469 1.00 31.67 245 SER A N 1
ATOM 1960 C CA . SER A 1 245 ? -27.333 42.261 -35.591 1.00 31.67 245 SER A CA 1
ATOM 1961 C C . SER A 1 245 ? -28.352 42.342 -36.774 1.00 31.67 245 SER A C 1
ATOM 1963 O O . SER A 1 245 ? -28.042 42.669 -37.911 1.00 31.67 245 SER A O 1
ATOM 1965 N N . LEU A 1 246 ? -29.641 42.241 -36.362 1.00 32.91 246 LEU A N 1
ATOM 1966 C CA . LEU A 1 246 ? -30.901 42.882 -36.844 1.00 32.91 246 LEU A CA 1
ATOM 1967 C C . LEU A 1 246 ? -31.981 42.098 -37.650 1.00 32.91 246 LEU A C 1
ATOM 1969 O O . LEU A 1 246 ? -31.980 41.988 -38.867 1.00 32.91 246 LEU A O 1
ATOM 1973 N N . ARG A 1 247 ? -32.998 41.672 -36.874 1.00 33.00 247 ARG A N 1
ATOM 1974 C CA . ARG A 1 247 ? -34.480 41.688 -37.039 1.00 33.00 247 ARG A CA 1
ATOM 1975 C C . ARG A 1 247 ? -35.104 42.043 -38.411 1.00 33.00 247 ARG A C 1
ATOM 1977 O O . ARG A 1 247 ? -34.889 43.138 -38.902 1.00 33.00 247 ARG A O 1
ATOM 1984 N N . HIS A 1 248 ? -36.129 41.274 -38.831 1.00 33.12 248 HIS A N 1
ATOM 1985 C CA . HIS A 1 248 ? -37.541 41.729 -38.848 1.00 33.12 248 HIS A CA 1
ATOM 1986 C C . HIS A 1 248 ? -38.587 40.653 -39.243 1.00 33.12 248 HIS A C 1
ATOM 1988 O O . HIS A 1 248 ? -38.428 39.909 -40.199 1.00 33.12 248 HIS A O 1
ATOM 1994 N N . LYS A 1 249 ? -39.731 40.761 -38.545 1.00 32.94 249 LYS A N 1
ATOM 1995 C CA . LYS A 1 249 ? -41.136 40.468 -38.911 1.00 32.94 249 LYS A CA 1
ATOM 1996 C C . LYS A 1 249 ? -41.716 39.048 -38.781 1.00 32.94 249 LYS A C 1
ATOM 1998 O O . LYS A 1 249 ? -41.252 38.051 -39.310 1.00 32.94 249 LYS A O 1
ATOM 2003 N N . ALA A 1 250 ? -42.829 39.053 -38.049 1.00 32.06 250 ALA A N 1
ATOM 2004 C CA . ALA A 1 250 ? -43.676 37.949 -37.647 1.00 32.06 250 ALA A CA 1
ATOM 2005 C C . ALA A 1 250 ? -44.682 37.537 -38.733 1.00 32.06 250 ALA A C 1
ATOM 2007 O O . ALA A 1 250 ? -45.185 38.384 -39.468 1.00 32.06 250 ALA A O 1
ATOM 2008 N N . SER A 1 251 ? -45.120 36.276 -38.697 1.00 35.97 251 SER A N 1
ATOM 2009 C CA . SER A 1 251 ? -46.519 35.939 -38.979 1.00 35.97 251 SER A CA 1
ATOM 2010 C C . SER A 1 251 ? -46.974 34.788 -38.074 1.00 35.97 251 SER A C 1
ATOM 2012 O O . SER A 1 251 ? -46.258 33.814 -37.846 1.00 35.97 251 SER A O 1
ATOM 2014 N N . ARG A 1 252 ? -48.149 34.961 -37.466 1.00 39.06 252 ARG A N 1
ATOM 2015 C CA . ARG A 1 252 ? -48.797 34.017 -36.550 1.00 39.06 252 ARG A CA 1
ATOM 2016 C C . ARG A 1 252 ? -49.583 32.980 -37.358 1.00 39.06 252 ARG A C 1
ATOM 2018 O O . ARG A 1 252 ? -50.445 33.375 -38.138 1.00 39.06 252 ARG A O 1
ATOM 2025 N N . LYS A 1 253 ? -49.417 31.681 -37.073 1.00 39.94 253 LYS A N 1
ATOM 2026 C CA . LYS A 1 253 ? -50.471 30.674 -37.306 1.00 39.94 253 LYS A CA 1
ATOM 2027 C C . LYS A 1 253 ? -50.410 29.513 -36.299 1.00 39.94 253 LYS A C 1
ATOM 2029 O O . LYS A 1 253 ? -49.521 28.675 -36.313 1.00 39.94 253 LYS A O 1
ATOM 2034 N N . SER A 1 254 ? -51.373 29.559 -35.380 1.00 37.69 254 SER A N 1
ATOM 2035 C CA . SER A 1 254 ? -52.092 28.470 -34.700 1.00 37.69 254 SER A CA 1
ATOM 2036 C C . SER A 1 254 ? -51.483 27.051 -34.594 1.00 37.69 254 SER A C 1
ATOM 2038 O O . SER A 1 254 ? -51.544 26.257 -35.526 1.00 37.69 254 SER A O 1
ATOM 2040 N N . ARG A 1 255 ? -51.168 26.689 -33.340 1.00 42.19 255 ARG A N 1
ATOM 2041 C CA . ARG A 1 255 ? -51.756 25.552 -32.591 1.00 42.19 255 ARG A CA 1
ATOM 2042 C C . ARG A 1 255 ? -51.440 24.119 -33.072 1.00 42.19 255 ARG A C 1
ATOM 2044 O O . ARG A 1 255 ? -52.281 23.458 -33.666 1.00 42.19 255 ARG A O 1
ATOM 2051 N N . LYS A 1 256 ? -50.321 23.569 -32.584 1.00 39.72 256 LYS A N 1
ATOM 2052 C CA . LYS A 1 256 ? -50.201 22.174 -32.103 1.00 39.72 256 LYS A CA 1
ATOM 2053 C C . LYS A 1 256 ? -49.325 22.183 -30.846 1.00 39.72 256 LYS A C 1
ATOM 2055 O O . LYS A 1 256 ? -48.225 22.717 -30.893 1.00 39.72 256 LYS A O 1
ATOM 2060 N N . LYS A 1 257 ? -49.823 21.654 -29.718 1.00 42.03 257 LYS A N 1
ATOM 2061 C CA . LYS A 1 257 ? -49.037 21.481 -28.481 1.00 42.03 257 LYS A CA 1
ATOM 2062 C C . LYS A 1 257 ? -47.854 20.547 -28.786 1.00 42.03 257 LYS A C 1
ATOM 2064 O O . LYS A 1 257 ? -48.114 19.380 -29.087 1.00 42.03 257 LYS A O 1
ATOM 2069 N N . PRO A 1 258 ? -46.590 20.993 -28.711 1.00 37.53 258 PRO A N 1
ATOM 2070 C CA . PRO A 1 258 ? -45.471 20.070 -28.688 1.00 37.53 258 PRO A CA 1
ATOM 2071 C C . PRO A 1 258 ? -45.499 19.358 -27.334 1.00 37.53 258 PRO A C 1
ATOM 2073 O O . PRO A 1 258 ? -45.675 19.988 -26.290 1.00 37.53 258 PRO A O 1
ATOM 2076 N N . LYS A 1 259 ? -45.345 18.034 -27.359 1.00 49.31 259 LYS A N 1
ATOM 2077 C CA . LYS A 1 259 ? -44.947 17.240 -26.190 1.00 49.31 259 LYS A CA 1
ATOM 2078 C C . LYS A 1 259 ? -43.738 17.932 -25.535 1.00 49.31 259 LYS A C 1
ATOM 2080 O O . LYS A 1 259 ? -42.939 18.492 -26.288 1.00 49.31 259 LYS A O 1
ATOM 2085 N N . PRO A 1 260 ? -43.575 17.919 -24.199 1.00 36.78 260 PRO A N 1
ATOM 2086 C CA . PRO A 1 260 ? -42.397 18.515 -23.587 1.00 36.78 260 PRO A CA 1
ATOM 2087 C C . PRO A 1 260 ? -41.163 17.829 -24.175 1.00 36.78 260 PRO A C 1
ATOM 2089 O O . PRO A 1 260 ? -40.898 16.656 -23.915 1.00 36.78 260 PRO A O 1
ATOM 2092 N N . SER A 1 261 ? -40.437 18.557 -25.023 1.00 41.44 261 SER A N 1
ATOM 2093 C CA . SER A 1 261 ? -39.051 18.246 -25.325 1.00 41.44 261 SER A CA 1
ATOM 2094 C C . SER A 1 261 ? -38.333 18.145 -23.981 1.00 41.44 261 SER A C 1
ATOM 2096 O O . SER A 1 261 ? -38.580 19.007 -23.127 1.00 41.44 261 SER A O 1
ATOM 2098 N N . PRO A 1 262 ? -37.474 17.136 -23.754 1.00 47.06 262 PRO A N 1
ATOM 2099 C CA . PRO A 1 262 ? -36.639 17.125 -22.569 1.00 47.06 262 PRO A CA 1
ATOM 2100 C C . PRO A 1 262 ? -35.925 18.469 -22.544 1.00 47.06 262 PRO A C 1
ATOM 2102 O O . PRO A 1 262 ? -35.285 18.850 -23.526 1.00 47.06 262 PRO A O 1
ATOM 2105 N N . SER A 1 263 ? -36.111 19.213 -21.459 1.00 39.69 263 SER A N 1
ATOM 2106 C CA . SER A 1 263 ? -35.353 20.427 -21.201 1.00 39.69 263 SER A CA 1
ATOM 2107 C C . SER A 1 263 ? -33.870 20.169 -21.500 1.00 39.69 263 SER A C 1
ATOM 2109 O O . SER A 1 263 ? -33.393 19.049 -21.264 1.00 39.69 263 SER A O 1
ATOM 2111 N N . PRO A 1 264 ? -33.115 21.157 -22.014 1.00 46.47 264 PRO A N 1
ATOM 2112 C CA . PRO A 1 264 ? -31.670 21.036 -22.113 1.00 46.47 264 PRO A CA 1
ATOM 2113 C C . PRO A 1 264 ? -31.164 20.796 -20.690 1.00 46.47 264 PRO A C 1
ATOM 2115 O O . PRO A 1 264 ? -31.183 21.697 -19.855 1.00 46.47 264 PRO A O 1
ATOM 2118 N N . ARG A 1 265 ? -30.841 19.538 -20.366 1.00 51.22 265 ARG A N 1
ATOM 2119 C CA . ARG A 1 265 ? -30.414 19.123 -19.028 1.00 51.22 265 ARG A CA 1
ATOM 2120 C C . ARG A 1 265 ? -29.031 19.705 -18.779 1.00 51.22 265 ARG A C 1
ATOM 2122 O O . ARG A 1 265 ? -28.027 19.035 -19.043 1.00 51.22 265 ARG A O 1
ATOM 2129 N N . GLY A 1 266 ? -29.026 20.942 -18.292 1.00 42.06 266 GLY A N 1
ATOM 2130 C CA . GLY A 1 266 ? -27.879 21.620 -17.719 1.00 42.06 266 GLY A CA 1
ATOM 2131 C C . GLY A 1 266 ? -27.194 20.710 -16.707 1.00 42.06 266 GLY A C 1
ATOM 2132 O O . GLY A 1 266 ? -27.822 20.178 -15.795 1.00 42.06 266 GLY A O 1
ATOM 2133 N N . ASP A 1 267 ? -25.932 20.421 -16.993 1.00 50.62 267 ASP A N 1
ATOM 2134 C CA . ASP A 1 267 ? -24.791 20.388 -16.076 1.00 50.62 267 ASP A CA 1
ATOM 2135 C C . ASP A 1 267 ? -25.021 20.027 -14.588 1.00 50.62 267 ASP A C 1
ATOM 2137 O O . ASP A 1 267 ? -24.473 20.628 -13.678 1.00 50.62 267 ASP A O 1
ATOM 2141 N N . SER A 1 268 ? -25.845 19.013 -14.312 1.00 53.53 268 SER A N 1
ATOM 2142 C CA . SER A 1 268 ? -26.038 18.414 -12.975 1.00 53.53 268 SER A CA 1
ATOM 2143 C C . SER A 1 268 ? -25.461 16.992 -12.879 1.00 53.53 268 SER A C 1
ATOM 2145 O O . SER A 1 268 ? -25.803 16.237 -11.960 1.00 53.53 268 SER A O 1
ATOM 2147 N N . ARG A 1 269 ? -24.622 16.608 -13.855 1.00 67.75 269 ARG A N 1
ATOM 2148 C CA . ARG A 1 269 ? -24.117 15.243 -14.106 1.00 67.75 269 ARG A CA 1
ATOM 2149 C C . ARG A 1 269 ? -22.644 15.035 -13.722 1.00 67.75 269 ARG A C 1
ATOM 2151 O O . ARG A 1 269 ? -22.077 14.025 -14.124 1.00 67.75 269 ARG A O 1
ATOM 2158 N N . GLY A 1 270 ? -22.017 15.945 -12.979 1.00 86.31 270 GLY A N 1
ATOM 2159 C CA . GLY A 1 270 ? -20.670 15.727 -12.431 1.00 86.31 270 GLY A CA 1
ATOM 2160 C C . GLY A 1 270 ? -20.640 14.635 -11.356 1.00 86.31 270 GLY A C 1
ATOM 2161 O O . GLY A 1 270 ? -21.690 14.258 -10.828 1.00 86.31 270 GLY A O 1
ATOM 2162 N N . CYS A 1 271 ? -19.449 14.117 -11.055 1.00 94.50 271 CYS A N 1
ATOM 2163 C CA . CYS A 1 271 ? -19.234 13.192 -9.944 1.00 94.50 271 CYS A CA 1
ATOM 2164 C C . CYS A 1 271 ? -19.617 13.840 -8.609 1.00 94.50 271 CYS A C 1
ATOM 2166 O O . CYS A 1 271 ? -19.126 14.920 -8.290 1.00 94.50 271 CYS A O 1
ATOM 2168 N N . LYS A 1 272 ? -20.527 13.212 -7.855 1.00 94.81 272 LYS A N 1
ATOM 2169 C CA . LYS A 1 272 ? -21.016 13.740 -6.576 1.00 94.81 272 LYS A CA 1
ATOM 2170 C C . LYS A 1 272 ? -21.575 12.650 -5.667 1.00 94.81 272 LYS A C 1
ATOM 2172 O O . LYS A 1 272 ? -21.912 11.555 -6.123 1.00 94.81 272 LYS A O 1
ATOM 2177 N N . VAL A 1 273 ? -21.727 12.999 -4.394 1.00 96.88 273 VAL A N 1
ATOM 2178 C CA . VAL A 1 273 ? -22.392 12.168 -3.388 1.00 96.88 273 VAL A CA 1
ATOM 2179 C C . VAL A 1 273 ? -23.903 12.153 -3.644 1.00 96.88 273 VAL A C 1
ATOM 2181 O O . VAL A 1 273 ? -24.516 13.181 -3.945 1.00 96.88 273 VAL A O 1
ATOM 2184 N N . ARG A 1 274 ? -24.514 10.976 -3.530 1.00 96.00 274 ARG A N 1
ATOM 2185 C CA . ARG A 1 274 ? -25.963 10.752 -3.518 1.00 96.00 274 ARG A CA 1
ATOM 2186 C C . ARG A 1 274 ? -26.340 9.995 -2.256 1.00 96.00 274 ARG A C 1
ATOM 2188 O O . ARG A 1 274 ? -25.506 9.306 -1.688 1.00 96.00 274 ARG A O 1
ATOM 2195 N N . THR A 1 275 ? -27.593 10.105 -1.846 1.00 96.38 275 THR A N 1
ATOM 2196 C CA . THR A 1 275 ? -28.142 9.446 -0.658 1.00 96.38 275 THR A CA 1
ATOM 2197 C C . THR A 1 275 ? -29.200 8.417 -1.048 1.00 96.38 275 THR A C 1
ATOM 2199 O O . THR A 1 275 ? -29.923 8.597 -2.032 1.00 96.38 275 THR A O 1
ATOM 2202 N N . LEU A 1 276 ? -29.294 7.338 -0.274 1.00 96.62 276 LEU A N 1
ATOM 2203 C CA . LEU A 1 276 ? -30.304 6.292 -0.385 1.00 96.62 276 LEU A CA 1
ATOM 2204 C C . LEU A 1 276 ? -30.673 5.806 1.021 1.00 96.62 276 LEU A C 1
ATOM 2206 O O . LEU A 1 276 ? -29.792 5.513 1.820 1.00 96.62 276 LEU A O 1
ATOM 2210 N N . HIS A 1 277 ? -31.966 5.714 1.320 1.00 97.06 277 HIS A N 1
ATOM 2211 C CA . HIS A 1 277 ? -32.433 5.075 2.551 1.00 97.06 277 HIS A CA 1
ATOM 2212 C C . HIS A 1 277 ? -32.457 3.562 2.336 1.00 97.06 277 HIS A C 1
ATOM 2214 O O . HIS A 1 277 ? -33.111 3.094 1.402 1.00 97.06 277 HIS A O 1
ATOM 2220 N N . VAL A 1 278 ? -31.737 2.815 3.168 1.00 96.75 278 VAL A N 1
ATOM 2221 C CA . VAL A 1 278 ? -31.588 1.358 3.040 1.00 96.75 278 VAL A CA 1
ATOM 2222 C C . VAL A 1 278 ? -31.744 0.731 4.420 1.00 96.75 278 VAL A C 1
ATOM 2224 O O . VAL A 1 278 ? -31.255 1.289 5.401 1.00 96.75 278 VAL A O 1
ATOM 2227 N N . ARG A 1 279 ? -32.428 -0.415 4.507 1.00 96.25 279 ARG A N 1
ATOM 2228 C CA . ARG A 1 279 ? -32.435 -1.208 5.743 1.00 96.25 279 ARG A CA 1
ATOM 2229 C C . ARG A 1 279 ? -31.067 -1.831 5.958 1.00 96.25 279 ARG A C 1
ATOM 2231 O O . ARG A 1 279 ? -30.449 -2.294 5.003 1.00 96.25 279 ARG A O 1
ATOM 2238 N N . VAL A 1 280 ? -30.635 -1.926 7.206 1.00 94.81 280 VAL A N 1
ATOM 2239 C CA . VAL A 1 280 ? -29.326 -2.489 7.550 1.00 94.81 280 VAL A CA 1
ATOM 2240 C C . VAL A 1 280 ? -29.133 -3.905 6.991 1.00 94.81 280 VAL A C 1
ATOM 2242 O O . VAL A 1 280 ? -28.098 -4.174 6.380 1.00 94.81 280 VAL A O 1
ATOM 2245 N N . ARG A 1 281 ? -30.139 -4.786 7.097 1.00 94.19 281 ARG A N 1
ATOM 2246 C CA . ARG A 1 281 ? -30.060 -6.152 6.536 1.00 94.19 281 ARG A CA 1
ATOM 2247 C C . ARG A 1 281 ? -29.851 -6.212 5.020 1.00 94.19 281 ARG A C 1
ATOM 2249 O O . ARG A 1 281 ? -29.242 -7.154 4.519 1.00 94.19 281 ARG A O 1
ATOM 2256 N N . ASP A 1 282 ? -30.294 -5.190 4.290 1.00 95.44 282 ASP A N 1
ATOM 2257 C CA . ASP A 1 282 ? -30.185 -5.134 2.828 1.00 95.44 282 ASP A CA 1
ATOM 2258 C C . ASP A 1 282 ? -28.794 -4.655 2.363 1.00 95.44 282 ASP A C 1
ATOM 2260 O O . ASP A 1 282 ? -28.498 -4.682 1.169 1.00 95.44 282 ASP A O 1
ATOM 2264 N N . LEU A 1 283 ? -27.913 -4.241 3.287 1.00 93.50 283 LEU A N 1
ATOM 2265 C CA . LEU A 1 283 ? -26.530 -3.855 2.979 1.00 93.50 283 LEU A CA 1
ATOM 2266 C C . LEU A 1 283 ? -25.618 -5.057 2.684 1.00 93.50 283 LEU A C 1
ATOM 2268 O O . LEU A 1 283 ? -24.517 -4.868 2.173 1.00 93.50 283 LEU A O 1
ATOM 2272 N N . GLY A 1 284 ? -26.043 -6.283 3.015 1.00 93.06 284 GLY A N 1
ATOM 2273 C CA . GLY A 1 284 ? -25.268 -7.501 2.748 1.00 93.06 284 GLY A CA 1
ATOM 2274 C C . GLY A 1 284 ? -24.016 -7.666 3.620 1.00 93.06 284 GLY A C 1
ATOM 2275 O O . GLY A 1 284 ? -23.099 -8.385 3.239 1.00 93.06 284 GLY A O 1
ATOM 2276 N N . LEU A 1 285 ? -23.966 -7.006 4.782 1.00 92.00 285 LEU A N 1
ATOM 2277 C CA . LEU A 1 285 ? -22.827 -7.036 5.713 1.00 92.00 285 LEU A CA 1
ATOM 2278 C C . LEU A 1 285 ? -22.993 -8.040 6.869 1.00 92.00 285 LEU A C 1
ATOM 2280 O O . LEU A 1 285 ? -22.174 -8.064 7.779 1.00 92.00 285 LEU A O 1
ATOM 2284 N N . GLY A 1 286 ? -24.051 -8.858 6.850 1.00 91.38 286 GLY A N 1
ATOM 2285 C CA . GLY A 1 286 ? -24.310 -9.884 7.870 1.00 91.38 286 GLY A CA 1
ATOM 2286 C C . GLY A 1 286 ? -25.008 -9.386 9.142 1.00 91.38 286 GLY A C 1
ATOM 2287 O O . GLY A 1 286 ? -25.253 -10.184 10.041 1.00 91.38 286 GLY A O 1
ATOM 2288 N N . TYR A 1 287 ? -25.365 -8.102 9.217 1.00 90.56 287 TYR A N 1
ATOM 2289 C CA . TYR A 1 287 ? -26.184 -7.563 10.302 1.00 90.56 287 TYR A CA 1
ATOM 2290 C C . TYR A 1 287 ? -27.668 -7.826 10.044 1.00 90.56 287 TYR A C 1
ATOM 2292 O O . TYR A 1 287 ? -28.198 -7.429 9.007 1.00 90.56 287 TYR A O 1
ATOM 2300 N N . ASP A 1 288 ? -28.349 -8.443 11.006 1.00 87.62 288 ASP A N 1
ATOM 2301 C CA . ASP A 1 288 ? -29.804 -8.557 10.996 1.00 87.62 288 ASP A CA 1
ATOM 2302 C C . ASP A 1 288 ? -30.406 -7.395 11.795 1.00 87.62 288 ASP A C 1
ATOM 2304 O O . ASP A 1 288 ? -30.398 -7.395 13.024 1.00 87.62 288 ASP A O 1
ATOM 2308 N N . SER A 1 289 ? -30.850 -6.352 11.089 1.00 92.31 289 SER A N 1
ATOM 2309 C CA . SER A 1 289 ? -31.584 -5.217 11.658 1.00 92.31 289 SER A CA 1
ATOM 2310 C C . SER A 1 289 ? -32.517 -4.600 10.613 1.00 92.31 289 SER A C 1
ATOM 2312 O O . SER A 1 289 ? -32.177 -4.499 9.427 1.00 92.31 289 SER A O 1
ATOM 2314 N N . ASP A 1 290 ? -33.700 -4.192 11.075 1.00 90.38 290 ASP A N 1
ATOM 2315 C CA . ASP A 1 290 ? -34.718 -3.476 10.297 1.00 90.38 290 ASP A CA 1
ATOM 2316 C C . ASP A 1 290 ? -34.542 -1.949 10.326 1.00 90.38 290 ASP A C 1
ATOM 2318 O O . ASP A 1 290 ? -35.309 -1.229 9.681 1.00 90.38 290 ASP A O 1
ATOM 2322 N N . GLU A 1 291 ? -33.532 -1.436 11.038 1.00 92.50 291 GLU A N 1
ATOM 2323 C CA . GLU A 1 291 ? -33.247 -0.004 11.067 1.00 92.50 291 GLU A CA 1
ATOM 2324 C C . GLU A 1 291 ? -32.915 0.528 9.666 1.00 92.50 291 GLU A C 1
ATOM 2326 O O . GLU A 1 291 ? -32.224 -0.117 8.873 1.00 92.50 291 GLU A O 1
ATOM 2331 N N . ILE A 1 292 ? -33.433 1.717 9.349 1.00 93.19 292 ILE A N 1
ATOM 2332 C CA . ILE A 1 292 ? -33.218 2.385 8.065 1.00 93.19 292 ILE A CA 1
ATOM 2333 C C . ILE A 1 292 ? -32.130 3.436 8.238 1.00 93.19 292 ILE A C 1
ATOM 2335 O O . ILE A 1 292 ? -32.331 4.447 8.909 1.00 93.19 292 ILE A O 1
ATOM 2339 N N . VAL A 1 293 ? -31.008 3.230 7.557 1.00 95.56 293 VAL A N 1
ATOM 2340 C CA . VAL A 1 293 ? -29.873 4.153 7.563 1.00 95.56 293 VAL A CA 1
ATOM 2341 C C . VAL A 1 293 ? -29.811 4.962 6.269 1.00 95.56 293 VAL A C 1
ATOM 2343 O O . VAL A 1 293 ? -30.256 4.525 5.201 1.00 95.56 293 VAL A O 1
ATOM 2346 N N . LEU A 1 294 ? -29.240 6.165 6.352 1.00 96.00 294 LEU A N 1
ATOM 2347 C CA . LEU A 1 294 ? -28.982 7.017 5.194 1.00 96.00 294 LEU A CA 1
ATOM 2348 C C . LEU A 1 294 ? -27.628 6.654 4.571 1.00 96.00 294 LEU A C 1
ATOM 2350 O O . LEU A 1 294 ? -26.592 7.201 4.940 1.00 96.00 294 LEU A O 1
ATOM 2354 N N . PHE A 1 295 ? -27.634 5.749 3.599 1.00 97.12 295 PHE A N 1
ATOM 2355 C CA . PHE A 1 295 ? -26.432 5.342 2.883 1.00 97.12 295 PHE A CA 1
ATOM 2356 C C . PHE A 1 295 ? -26.056 6.366 1.807 1.00 97.12 295 PHE A C 1
ATOM 2358 O O . PHE A 1 295 ? -26.851 6.666 0.909 1.00 97.12 295 PHE A O 1
ATOM 2365 N N . LYS A 1 296 ? -24.833 6.901 1.862 1.00 97.94 296 LYS A N 1
ATOM 2366 C CA . LYS A 1 296 ? -24.298 7.781 0.820 1.00 97.94 296 LYS A CA 1
ATOM 2367 C C . LYS A 1 296 ? -23.390 7.016 -0.139 1.00 97.94 296 LYS A C 1
ATOM 2369 O O . LYS A 1 296 ? -22.573 6.204 0.280 1.00 97.94 296 LYS A O 1
ATOM 2374 N N . TYR A 1 297 ? -23.491 7.312 -1.432 1.00 97.38 297 TYR A N 1
ATOM 2375 C CA . TYR A 1 297 ? -22.694 6.682 -2.487 1.00 97.38 297 TYR A CA 1
ATOM 2376 C C . TYR A 1 297 ? -22.297 7.674 -3.581 1.00 97.38 297 TYR A C 1
ATOM 2378 O O . TYR A 1 297 ? -22.946 8.701 -3.784 1.00 97.38 297 TYR A O 1
ATOM 2386 N N . CYS A 1 298 ? -21.233 7.355 -4.317 1.00 96.56 298 CYS A N 1
ATOM 2387 C CA . CYS A 1 298 ? -20.734 8.197 -5.399 1.00 96.56 298 CYS A CA 1
ATOM 2388 C C . CYS A 1 298 ? -21.362 7.839 -6.739 1.00 96.56 298 CYS A C 1
ATOM 2390 O O . CYS A 1 298 ? -21.380 6.678 -7.145 1.00 96.56 298 CYS A O 1
ATOM 2392 N N . ALA A 1 299 ? -21.866 8.852 -7.441 1.00 95.12 299 ALA A N 1
ATOM 2393 C CA . ALA A 1 299 ? -22.407 8.683 -8.779 1.00 95.12 299 ALA A CA 1
ATOM 2394 C C . ALA A 1 299 ? -22.334 9.979 -9.589 1.00 95.12 299 ALA A C 1
ATOM 2396 O O . ALA A 1 299 ? -22.473 11.089 -9.077 1.00 95.12 299 ALA A O 1
ATOM 2397 N N . GLY A 1 300 ? -22.169 9.826 -10.898 1.00 92.44 300 GLY A N 1
ATOM 2398 C CA . GLY A 1 300 ? -22.037 10.935 -11.831 1.00 92.44 300 GLY A CA 1
ATOM 2399 C C . GLY A 1 300 ? -21.059 10.603 -12.947 1.00 92.44 300 GLY A C 1
ATOM 2400 O O . GLY A 1 300 ? -20.500 9.512 -12.997 1.00 92.44 300 GLY A O 1
ATOM 2401 N N . SER A 1 301 ? -20.881 11.550 -13.860 1.00 90.25 301 SER A N 1
ATOM 2402 C CA . SER A 1 301 ? -19.955 11.439 -14.982 1.00 90.25 301 SER A CA 1
ATOM 2403 C C . SER A 1 301 ? -18.652 12.177 -14.693 1.00 90.25 301 SER A C 1
ATOM 2405 O O . SER A 1 301 ? -18.654 13.258 -14.102 1.00 90.25 301 SER A O 1
ATOM 2407 N N . CYS A 1 302 ? -17.553 11.605 -15.175 1.00 93.25 302 CYS A N 1
ATOM 2408 C CA . CYS A 1 302 ? -16.203 12.152 -15.059 1.00 93.25 302 CYS A CA 1
ATOM 2409 C C . CYS A 1 302 ? -15.626 12.578 -16.412 1.00 93.25 302 CYS A C 1
ATOM 2411 O O . CYS A 1 302 ? -14.424 12.533 -16.639 1.00 93.25 302 CYS A O 1
ATOM 2413 N N . GLN A 1 303 ? -16.493 13.021 -17.327 1.00 88.62 303 GLN A N 1
ATOM 2414 C CA . GLN A 1 303 ? -16.102 13.416 -18.686 1.00 88.62 303 GLN A CA 1
ATOM 2415 C C . GLN A 1 303 ? -15.038 14.525 -18.698 1.00 88.62 303 GLN A C 1
ATOM 2417 O O . GLN A 1 303 ? -14.160 14.527 -19.551 1.00 88.62 303 GLN A O 1
ATOM 2422 N N . ARG A 1 304 ? -15.102 15.443 -17.724 1.00 86.69 304 ARG A N 1
ATOM 2423 C CA . ARG A 1 304 ? -14.166 16.568 -17.575 1.00 86.69 304 ARG A CA 1
ATOM 2424 C C . ARG A 1 304 ? -12.821 16.186 -16.947 1.00 86.69 304 ARG A C 1
ATOM 2426 O O . ARG A 1 304 ? -11.921 17.010 -16.969 1.00 86.69 304 ARG A O 1
ATOM 2433 N N . ALA A 1 305 ? -12.705 14.986 -16.382 1.00 87.69 305 ALA A N 1
ATOM 2434 C CA . ALA A 1 305 ? -11.501 14.505 -15.704 1.00 87.69 305 ALA A CA 1
ATOM 2435 C C . ALA A 1 305 ? -10.691 13.515 -16.558 1.00 87.69 305 ALA A C 1
ATOM 2437 O O . ALA A 1 305 ? -9.750 12.913 -16.059 1.00 87.69 305 ALA A O 1
ATOM 2438 N N . ARG A 1 306 ? -11.070 13.310 -17.828 1.00 91.31 306 ARG A N 1
ATOM 2439 C CA . ARG A 1 306 ? -10.350 12.412 -18.736 1.00 91.31 306 ARG A CA 1
ATOM 2440 C C . ARG A 1 306 ? -8.934 12.919 -19.000 1.00 91.31 306 ARG A C 1
ATOM 2442 O O . ARG A 1 306 ? -8.739 14.085 -19.336 1.00 91.31 306 ARG A O 1
ATOM 2449 N N . THR A 1 307 ? -7.983 12.005 -18.936 1.00 90.69 307 THR A N 1
ATOM 2450 C CA . THR A 1 307 ? -6.574 12.195 -19.273 1.00 90.69 307 THR A CA 1
ATOM 2451 C C . THR A 1 307 ? -6.298 11.836 -20.739 1.00 90.69 307 THR A C 1
ATOM 2453 O O . THR A 1 307 ? -7.145 11.278 -21.443 1.00 90.69 307 THR A O 1
ATOM 2456 N N . ASN A 1 308 ? -5.076 12.099 -21.215 1.00 93.81 308 ASN A N 1
ATOM 2457 C CA . ASN A 1 308 ? -4.630 11.615 -22.529 1.00 93.81 308 ASN A CA 1
ATOM 2458 C C . ASN A 1 308 ? -4.673 10.083 -22.628 1.00 93.81 308 ASN A C 1
ATOM 2460 O O . ASN A 1 308 ? -4.942 9.549 -23.708 1.00 93.81 308 ASN A O 1
ATOM 2464 N N . HIS A 1 309 ? -4.448 9.384 -21.511 1.00 91.88 309 HIS A N 1
ATOM 2465 C CA . HIS A 1 309 ? -4.557 7.932 -21.441 1.00 91.88 309 HIS A CA 1
ATOM 2466 C C . HIS A 1 309 ? -5.995 7.479 -21.724 1.00 91.88 309 HIS A C 1
ATOM 2468 O O . HIS A 1 309 ? -6.207 6.702 -22.651 1.00 91.88 309 HIS A O 1
ATOM 2474 N N . ASP A 1 310 ? -6.989 8.053 -21.037 1.00 92.38 310 ASP A N 1
ATOM 2475 C CA . ASP A 1 310 ? -8.414 7.741 -21.239 1.00 92.38 310 ASP A CA 1
ATOM 2476 C C . ASP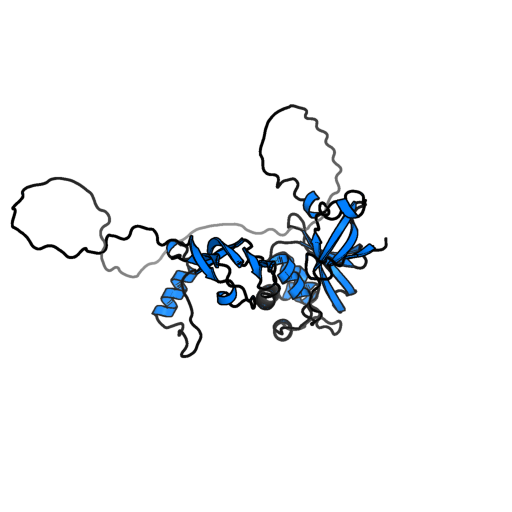 A 1 310 ? -8.863 7.967 -22.688 1.00 92.38 310 ASP A C 1
ATOM 2478 O O . ASP A 1 310 ? -9.573 7.156 -23.288 1.00 92.38 310 ASP A O 1
ATOM 2482 N N . LEU A 1 311 ? -8.424 9.082 -23.281 1.00 93.00 311 LEU A N 1
ATOM 2483 C CA . LEU A 1 311 ? -8.735 9.418 -24.669 1.00 93.00 311 LEU A CA 1
ATOM 2484 C C . LEU A 1 311 ? -8.110 8.416 -25.646 1.00 93.00 311 LEU A C 1
ATOM 2486 O O . LEU A 1 311 ? -8.761 8.007 -26.610 1.00 93.00 311 LEU A O 1
ATOM 2490 N N . THR A 1 312 ? -6.866 8.011 -25.394 1.00 94.25 312 THR A N 1
ATOM 2491 C CA . THR A 1 312 ? -6.146 7.034 -26.220 1.00 94.25 312 THR A CA 1
ATOM 2492 C C . THR A 1 312 ? -6.772 5.651 -26.090 1.00 94.25 312 THR A C 1
ATOM 2494 O O . THR A 1 312 ? -7.119 5.045 -27.101 1.00 94.25 312 THR A O 1
ATOM 2497 N N . LEU A 1 313 ? -7.018 5.186 -24.864 1.00 92.12 313 LEU A N 1
ATOM 2498 C CA . LEU A 1 313 ? -7.666 3.908 -24.584 1.00 92.12 313 LEU A CA 1
ATOM 2499 C C . LEU A 1 313 ? -9.059 3.842 -25.222 1.00 92.12 313 LEU A C 1
ATOM 2501 O O . LEU A 1 313 ? -9.404 2.852 -25.863 1.00 92.12 313 LEU A O 1
ATOM 2505 N N . SER A 1 314 ? -9.834 4.929 -25.144 1.00 91.00 314 SER A N 1
ATOM 2506 C CA . SER A 1 314 ? -11.141 5.018 -25.799 1.00 91.00 314 SER A CA 1
ATOM 2507 C C . SER A 1 314 ? -11.037 4.865 -27.320 1.00 91.00 314 SER A C 1
ATOM 2509 O O . SER A 1 314 ? -11.847 4.140 -27.901 1.00 91.00 314 SER A O 1
ATOM 2511 N N . LYS A 1 315 ? -10.040 5.491 -27.963 1.00 94.06 315 LYS A N 1
ATOM 2512 C CA . LYS A 1 315 ? -9.783 5.331 -29.404 1.00 94.06 315 LYS A CA 1
ATOM 2513 C C . LYS A 1 315 ? -9.353 3.907 -29.758 1.00 94.06 315 LYS A C 1
ATOM 2515 O O . LYS A 1 315 ? -9.888 3.344 -30.708 1.00 94.06 315 LYS A O 1
ATOM 2520 N N . LEU A 1 316 ? -8.442 3.308 -28.991 1.00 92.25 316 LEU A N 1
ATOM 2521 C CA . LEU A 1 316 ? -7.940 1.952 -29.242 1.00 92.25 316 LEU A CA 1
ATOM 2522 C C . LEU A 1 316 ? -9.037 0.887 -29.099 1.00 92.25 316 LEU A C 1
ATOM 2524 O O . LEU A 1 316 ? -9.106 -0.034 -29.916 1.00 92.25 316 LEU A O 1
ATOM 2528 N N . LEU A 1 317 ? -9.933 1.043 -28.117 1.00 90.06 317 LEU A N 1
ATOM 2529 C CA . LEU A 1 317 ? -11.122 0.196 -27.963 1.00 90.06 317 LEU A CA 1
ATOM 2530 C C . LEU A 1 317 ? -12.114 0.402 -29.115 1.00 90.06 317 LEU A C 1
ATOM 2532 O O . LEU A 1 317 ? -12.644 -0.565 -29.658 1.00 90.06 317 LEU A O 1
ATOM 2536 N N . GLN A 1 318 ? -12.342 1.651 -29.538 1.00 89.25 318 GLN A N 1
ATOM 2537 C CA . GLN A 1 318 ? -13.220 1.960 -30.672 1.00 89.25 318 GLN A CA 1
ATOM 2538 C C . GLN A 1 318 ? -12.702 1.349 -31.982 1.00 89.25 318 GLN A C 1
ATOM 2540 O O . GLN A 1 318 ? -13.483 0.821 -32.773 1.00 89.25 318 GLN A O 1
ATOM 2545 N N . GLN A 1 319 ? -11.387 1.398 -32.198 1.00 91.12 319 GLN A N 1
ATOM 2546 C CA . GLN A 1 319 ? -10.713 0.804 -33.352 1.00 91.12 319 GLN A CA 1
ATOM 2547 C C . GLN A 1 319 ? -10.577 -0.722 -33.246 1.00 91.12 319 GLN A C 1
ATOM 2549 O O . GLN A 1 319 ? -10.128 -1.354 -34.198 1.00 91.12 319 GLN A O 1
ATOM 2554 N N . LYS A 1 320 ? -10.975 -1.319 -32.112 1.00 85.25 320 LYS A N 1
ATOM 2555 C CA . LYS A 1 320 ? -10.834 -2.750 -31.807 1.00 85.25 320 LYS A CA 1
ATOM 2556 C C . LYS A 1 320 ? -9.394 -3.259 -31.920 1.00 85.25 320 LYS A C 1
ATOM 2558 O O . LYS A 1 320 ? -9.206 -4.455 -32.113 1.00 85.25 320 LYS A O 1
ATOM 2563 N N . VAL A 1 321 ? -8.402 -2.375 -31.782 1.00 86.25 321 VAL A N 1
ATOM 2564 C CA . VAL A 1 321 ? -6.987 -2.760 -31.640 1.00 86.25 321 VAL A CA 1
ATOM 2565 C C . VAL A 1 321 ? -6.821 -3.509 -30.324 1.00 86.25 321 VAL A C 1
ATOM 2567 O O . VAL A 1 321 ? -6.245 -4.588 -30.278 1.00 86.25 321 VAL A O 1
ATOM 2570 N N . ILE A 1 322 ? -7.421 -2.957 -29.267 1.00 80.50 322 ILE A N 1
ATOM 2571 C CA . ILE A 1 322 ? -7.659 -3.676 -28.024 1.00 80.50 322 ILE A CA 1
ATOM 2572 C C . ILE A 1 322 ? -9.023 -4.336 -28.165 1.00 80.50 322 ILE A C 1
ATOM 2574 O O . ILE A 1 322 ? -10.055 -3.667 -28.282 1.00 80.50 322 ILE A O 1
ATOM 2578 N N . HIS A 1 323 ? -9.035 -5.661 -28.189 1.00 74.62 323 HIS A N 1
ATOM 2579 C CA . HIS A 1 323 ? -10.273 -6.414 -28.152 1.00 74.62 323 HIS A CA 1
ATOM 2580 C C . HIS A 1 323 ? -10.821 -6.356 -26.725 1.00 74.62 323 HIS A C 1
ATOM 2582 O O . HIS A 1 323 ? -10.262 -6.974 -25.826 1.00 74.62 323 HIS A O 1
ATOM 2588 N N . SER A 1 324 ? -11.923 -5.631 -26.507 1.00 62.88 324 SER A N 1
ATOM 2589 C CA . SER A 1 324 ? -12.772 -5.893 -25.338 1.00 62.88 324 SER A CA 1
ATOM 2590 C C . SER A 1 324 ? -13.158 -7.371 -25.428 1.00 62.88 324 SER A C 1
ATOM 2592 O O . SER A 1 324 ? -13.781 -7.763 -26.417 1.00 62.88 324 SER A O 1
ATOM 2594 N N . GLY A 1 325 ? -12.645 -8.199 -24.519 1.00 52.47 325 GLY A N 1
ATOM 2595 C CA . GLY A 1 325 ? -12.492 -9.636 -24.742 1.00 52.47 325 GLY A CA 1
ATOM 2596 C C . GLY A 1 325 ? -13.773 -10.357 -25.177 1.00 52.47 325 GLY A C 1
ATOM 2597 O O . GLY A 1 325 ? -14.890 -9.961 -24.853 1.00 52.47 325 GLY A O 1
ATOM 2598 N N . ARG A 1 326 ? -13.611 -11.502 -25.855 1.00 53.56 326 ARG A N 1
ATOM 2599 C CA . ARG A 1 326 ? -14.665 -12.525 -26.046 1.00 53.56 326 ARG A CA 1
ATOM 2600 C C . ARG A 1 326 ? -15.037 -13.236 -24.716 1.00 53.56 326 ARG A C 1
ATOM 2602 O O . ARG A 1 326 ? -15.463 -14.384 -24.737 1.00 53.56 326 ARG A O 1
ATOM 2609 N N . GLY A 1 327 ? -14.856 -12.565 -23.576 1.00 60.59 327 GLY A N 1
ATOM 2610 C CA . GLY A 1 327 ? -14.973 -13.054 -22.200 1.00 60.59 327 GLY A CA 1
ATOM 2611 C C . GLY A 1 327 ? -15.035 -11.886 -21.202 1.00 60.59 327 GLY A C 1
ATOM 2612 O O . GLY A 1 327 ? -14.939 -10.732 -21.609 1.00 60.59 327 GLY A O 1
ATOM 2613 N N . GLU A 1 328 ? -15.229 -12.195 -19.917 1.00 55.38 328 GLU A N 1
ATOM 2614 C CA . GLU A 1 328 ? -15.723 -11.344 -18.807 1.00 55.38 328 GLU A CA 1
ATOM 2615 C C . GLU A 1 328 ? -14.999 -10.006 -18.512 1.00 55.38 328 GLU A C 1
ATOM 2617 O O . GLU A 1 328 ? -15.446 -9.246 -17.649 1.00 55.38 328 GLU A O 1
ATOM 2622 N N . GLU A 1 329 ? -13.934 -9.651 -19.229 1.00 64.06 329 GLU A N 1
ATOM 2623 C CA . GLU A 1 329 ? -13.129 -8.457 -18.958 1.00 64.06 329 GLU A CA 1
ATOM 2624 C C . GLU A 1 329 ? -13.697 -7.195 -19.640 1.00 64.06 329 GLU A C 1
ATOM 2626 O O . GLU A 1 329 ? -13.516 -6.934 -20.835 1.00 64.06 329 GLU A O 1
ATOM 2631 N N . LYS A 1 330 ? -14.421 -6.378 -18.862 1.00 75.44 330 LYS A N 1
ATOM 2632 C CA . LYS A 1 330 ? -14.993 -5.097 -19.312 1.00 75.44 330 LYS A CA 1
ATOM 2633 C C . LYS A 1 330 ? -14.018 -3.945 -19.065 1.00 75.44 330 LYS A C 1
ATOM 2635 O O . LYS A 1 330 ? -13.999 -3.363 -17.984 1.00 75.44 330 LYS A O 1
ATOM 2640 N N . ILE A 1 331 ? -13.265 -3.570 -20.095 1.00 81.12 331 ILE A N 1
ATOM 2641 C CA . ILE A 1 331 ? -12.336 -2.431 -20.052 1.00 81.12 331 ILE A CA 1
ATOM 2642 C C . ILE A 1 331 ? -13.118 -1.107 -20.163 1.00 81.12 331 ILE A C 1
ATOM 2644 O O . ILE A 1 331 ? -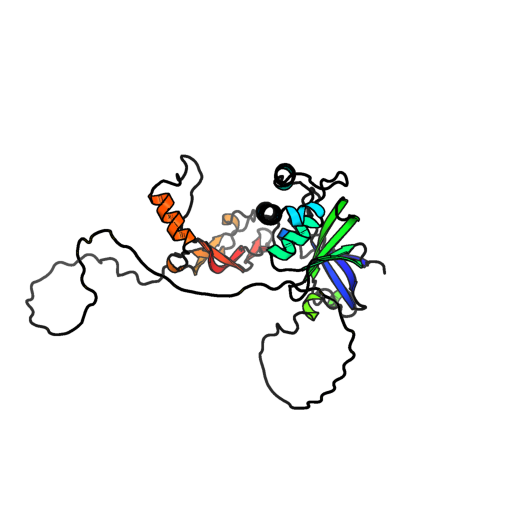13.853 -0.891 -21.130 1.00 81.12 331 ILE A O 1
ATOM 2648 N N . SER A 1 332 ? -12.952 -0.201 -19.190 1.00 83.94 332 SER A N 1
ATOM 2649 C CA . SER A 1 332 ? -13.553 1.144 -19.192 1.00 83.94 332 SER A CA 1
ATOM 2650 C C . SER A 1 332 ? -12.509 2.207 -19.518 1.00 83.94 332 SER A C 1
ATOM 2652 O O . SER A 1 332 ? -11.565 2.393 -18.767 1.00 83.94 332 SER A O 1
ATOM 2654 N N . ALA A 1 333 ? -12.726 2.970 -20.590 1.00 83.31 333 ALA A N 1
ATOM 2655 C CA . ALA A 1 333 ? -11.890 4.122 -20.954 1.00 83.31 333 ALA A CA 1
ATOM 2656 C C . ALA A 1 333 ? -12.343 5.453 -20.320 1.00 83.31 333 ALA A C 1
ATOM 2658 O O . ALA A 1 333 ? -12.133 6.525 -20.885 1.00 83.31 333 ALA A O 1
ATOM 2659 N N . HIS A 1 334 ? -13.098 5.390 -19.225 1.00 86.31 334 HIS A N 1
ATOM 2660 C CA . HIS A 1 334 ? -13.597 6.572 -18.533 1.00 86.31 334 HIS A CA 1
ATOM 2661 C C . HIS A 1 334 ? -13.222 6.509 -17.057 1.00 86.31 334 HIS A C 1
ATOM 2663 O O . HIS A 1 334 ? -13.473 5.465 -16.440 1.00 86.31 334 HIS A O 1
ATOM 2669 N N . PRO A 1 335 ? -12.790 7.639 -16.468 1.00 90.81 335 PRO A N 1
ATOM 2670 C CA . PRO A 1 335 ? -12.622 7.730 -15.031 1.00 90.81 335 PRO A CA 1
ATOM 2671 C C . PRO A 1 335 ? -13.937 7.418 -14.314 1.00 90.81 335 PRO A C 1
ATOM 2673 O O . PRO A 1 335 ? -15.031 7.793 -14.761 1.00 90.81 335 PRO A O 1
ATOM 2676 N N . CYS A 1 336 ? -13.833 6.741 -13.179 1.00 91.88 336 CYS A N 1
ATOM 2677 C CA . CYS A 1 336 ? -14.961 6.377 -12.339 1.00 91.88 336 CYS A CA 1
ATOM 2678 C C . CYS A 1 336 ? -15.191 7.433 -11.254 1.00 91.88 336 CYS A C 1
ATOM 2680 O O . CYS A 1 336 ? -14.252 7.974 -10.678 1.00 91.88 336 CYS A O 1
ATOM 2682 N N . CYS A 1 337 ? -16.456 7.693 -10.922 1.00 95.19 337 CYS A N 1
ATOM 2683 C CA . CYS A 1 337 ? -16.799 8.498 -9.752 1.00 95.19 337 CYS A CA 1
ATOM 2684 C C . CYS A 1 337 ? -16.731 7.616 -8.498 1.00 95.19 337 CYS A C 1
ATOM 2686 O O . CYS A 1 337 ? -17.576 6.735 -8.325 1.00 95.19 337 CYS A O 1
ATOM 2688 N N . ARG A 1 338 ? -15.722 7.818 -7.646 1.00 96.06 338 ARG A N 1
ATOM 2689 C CA . ARG A 1 338 ? -15.435 6.966 -6.480 1.00 96.06 338 ARG A CA 1
ATOM 2690 C C . ARG A 1 338 ? -15.374 7.781 -5.184 1.00 96.06 338 ARG A C 1
ATOM 2692 O O . ARG A 1 338 ? -15.075 8.976 -5.246 1.00 96.06 338 ARG A O 1
ATOM 2699 N N . PRO A 1 339 ? -15.650 7.161 -4.021 1.00 97.12 339 PRO A N 1
ATOM 2700 C CA . PRO A 1 339 ? -15.479 7.841 -2.748 1.00 97.12 339 PRO A CA 1
ATOM 2701 C C . PRO A 1 339 ? -14.004 8.097 -2.449 1.00 97.12 339 PRO A C 1
ATOM 2703 O O . PRO A 1 339 ? -13.181 7.193 -2.574 1.00 97.12 339 PRO A O 1
ATOM 2706 N N . THR A 1 340 ? -13.687 9.316 -2.024 1.00 95.06 340 THR A N 1
ATOM 2707 C CA . THR A 1 340 ? -12.353 9.704 -1.525 1.00 95.06 340 THR A CA 1
ATOM 2708 C C . THR A 1 340 ? -12.310 9.778 -0.004 1.00 95.06 340 THR A C 1
ATOM 2710 O O . THR A 1 340 ? -11.242 9.669 0.591 1.00 95.06 340 THR A O 1
ATOM 2713 N N . ARG A 1 341 ? -13.476 9.916 0.637 1.00 96.62 341 ARG A N 1
ATOM 2714 C CA . ARG A 1 341 ? -13.641 9.829 2.087 1.00 96.62 341 ARG A CA 1
ATOM 2715 C C . ARG A 1 341 ? -14.904 9.053 2.426 1.00 96.62 341 ARG A C 1
ATOM 2717 O O . ARG A 1 341 ? -15.892 9.115 1.692 1.00 96.62 341 ARG A O 1
ATOM 2724 N N . TYR A 1 342 ? -14.873 8.382 3.569 1.00 97.06 342 TYR A N 1
ATOM 2725 C CA . TYR A 1 342 ? -15.996 7.639 4.121 1.00 97.06 342 TYR A CA 1
ATOM 2726 C C . TYR A 1 342 ? -16.380 8.172 5.505 1.00 97.06 342 TYR A C 1
ATOM 2728 O O . TYR A 1 342 ? -15.553 8.762 6.199 1.00 97.06 342 TYR A O 1
ATOM 2736 N N . GLU A 1 343 ? -17.627 7.950 5.896 1.00 94.38 343 GLU A N 1
ATOM 2737 C CA . GLU A 1 343 ? -18.163 8.203 7.233 1.00 94.38 343 GLU A CA 1
ATOM 2738 C C . GLU A 1 343 ? -18.744 6.899 7.816 1.00 94.38 343 GLU A C 1
ATOM 2740 O O . GLU A 1 343 ? -19.220 6.042 7.053 1.00 94.38 343 GLU A O 1
ATOM 2745 N N . PRO A 1 344 ? -18.683 6.718 9.147 1.00 95.62 344 PRO A N 1
ATOM 2746 C CA . PRO A 1 344 ? -19.302 5.578 9.802 1.00 95.62 344 PRO A CA 1
ATOM 2747 C C . PRO A 1 344 ? -20.826 5.692 9.794 1.00 95.62 344 PRO A C 1
ATOM 2749 O O . PRO A 1 344 ? -21.391 6.784 9.705 1.00 95.62 344 PRO A O 1
ATOM 2752 N N . VAL A 1 345 ? -21.489 4.548 9.930 1.00 94.88 345 VAL A N 1
ATOM 2753 C CA . VAL A 1 345 ? -22.938 4.469 10.131 1.00 94.88 345 VAL A CA 1
ATOM 2754 C C . VAL A 1 345 ? -23.206 3.622 11.363 1.00 94.88 345 VAL A C 1
ATOM 2756 O O . VAL A 1 345 ? -22.715 2.495 11.456 1.00 94.88 345 VAL A O 1
ATOM 2759 N N . SER A 1 346 ? -23.997 4.166 12.282 1.00 94.31 346 SER A N 1
ATOM 2760 C CA . SER A 1 346 ? -24.426 3.483 13.500 1.00 94.31 346 SER A CA 1
ATOM 2761 C C . SER A 1 346 ? -25.904 3.118 13.418 1.00 94.31 346 SER A C 1
ATOM 2763 O O . SER A 1 346 ? -26.692 3.883 12.865 1.00 94.31 346 SER A O 1
ATOM 2765 N N . PHE A 1 347 ? -26.256 1.958 13.962 1.00 94.38 347 PHE A N 1
ATOM 2766 C CA . PHE A 1 347 ? -27.621 1.434 14.049 1.00 94.38 347 PHE A CA 1
ATOM 2767 C C . PHE A 1 347 ? -27.724 0.461 15.231 1.00 94.38 347 PHE A C 1
ATOM 2769 O O . PHE A 1 347 ? -26.713 -0.038 15.723 1.00 94.38 347 PHE A O 1
ATOM 2776 N N . MET A 1 348 ? -28.932 0.167 15.685 1.00 91.00 348 MET A N 1
ATOM 2777 C CA . MET A 1 348 ? -29.234 -0.864 16.667 1.00 91.00 348 MET A CA 1
ATOM 2778 C C . MET A 1 348 ? -29.494 -2.209 15.982 1.00 91.00 348 MET A C 1
ATOM 2780 O O . MET A 1 348 ? -30.192 -2.295 14.968 1.00 91.00 348 MET A O 1
ATOM 2784 N N . ASP A 1 349 ? -28.929 -3.277 16.536 1.00 88.31 349 ASP A N 1
ATOM 2785 C CA . ASP A 1 349 ? -29.218 -4.648 16.115 1.00 88.31 349 ASP A CA 1
ATOM 2786 C C . ASP A 1 349 ? -30.497 -5.217 16.765 1.00 88.31 349 ASP A C 1
ATOM 2788 O O . ASP A 1 349 ? -31.139 -4.583 17.607 1.00 88.31 349 ASP A O 1
ATOM 2792 N N . VAL A 1 350 ? -30.872 -6.446 16.387 1.00 89.62 350 VAL A N 1
ATOM 2793 C CA . VAL A 1 350 ? -32.009 -7.183 16.979 1.00 89.62 350 VAL A CA 1
ATOM 2794 C C . VAL A 1 350 ? -31.884 -7.428 18.489 1.00 89.62 350 VAL A C 1
ATOM 2796 O O . VAL A 1 350 ? -32.881 -7.746 19.134 1.00 89.62 350 VAL A O 1
ATOM 2799 N N . GLN A 1 351 ? -30.688 -7.286 19.069 1.00 86.00 351 GLN A N 1
ATOM 2800 C CA . GLN A 1 351 ? -30.436 -7.415 20.507 1.00 86.00 351 GLN A CA 1
ATOM 2801 C C . GLN A 1 351 ? -30.459 -6.055 21.223 1.00 86.00 351 GLN A C 1
ATOM 2803 O O . GLN A 1 351 ? -30.085 -5.976 22.393 1.00 86.00 351 GLN A O 1
ATOM 2808 N N . ASN A 1 352 ? -30.913 -4.989 20.551 1.00 86.88 352 ASN A N 1
ATOM 2809 C CA . ASN A 1 352 ? -30.884 -3.609 21.038 1.00 86.88 352 ASN A CA 1
ATOM 2810 C C . ASN A 1 352 ? -29.476 -3.114 21.411 1.00 86.88 352 ASN A C 1
ATOM 2812 O O . ASN A 1 352 ? -29.329 -2.234 22.261 1.00 86.88 352 ASN A O 1
ATOM 2816 N N . THR A 1 353 ? -28.437 -3.654 20.776 1.00 85.75 353 THR A N 1
ATOM 2817 C CA . THR A 1 353 ? -27.062 -3.188 20.952 1.00 85.75 353 THR A CA 1
ATOM 2818 C C . THR A 1 353 ? -26.693 -2.252 19.807 1.00 85.75 353 THR A C 1
ATOM 2820 O O . THR A 1 353 ? -26.985 -2.522 18.642 1.00 85.75 353 THR A O 1
ATOM 2823 N N . TRP A 1 354 ? -26.058 -1.125 20.136 1.00 91.25 354 TRP A N 1
ATOM 2824 C CA . TRP A 1 354 ? -25.542 -0.200 19.131 1.00 91.25 354 TRP A CA 1
ATOM 2825 C C . TRP A 1 354 ? -24.338 -0.808 18.419 1.00 91.25 354 TRP A C 1
ATOM 2827 O O . TRP A 1 354 ? -23.319 -1.103 19.039 1.00 91.25 354 TRP A O 1
ATOM 2837 N N . GLN A 1 355 ? -24.448 -0.924 17.105 1.00 91.69 355 GLN A N 1
ATOM 2838 C CA . GLN A 1 355 ? -23.375 -1.309 16.205 1.00 91.69 355 GLN A CA 1
ATOM 2839 C C . GLN A 1 355 ? -22.941 -0.086 15.401 1.00 91.69 355 GLN A C 1
ATOM 2841 O O . GLN A 1 355 ? -23.754 0.773 15.064 1.00 91.69 355 GLN A O 1
ATOM 2846 N N . THR A 1 356 ? -21.650 0.011 15.090 1.00 93.19 356 THR A N 1
ATOM 2847 C CA . THR A 1 356 ? -21.115 1.056 14.208 1.00 93.19 356 THR A CA 1
ATOM 2848 C C . THR A 1 356 ? -20.221 0.420 13.162 1.00 93.19 356 THR A C 1
ATOM 2850 O O . THR A 1 356 ? -19.252 -0.259 13.493 1.00 93.19 356 THR A O 1
ATOM 2853 N N . VAL A 1 357 ? -20.548 0.648 11.891 1.00 92.38 357 VAL A N 1
ATOM 2854 C CA . VAL A 1 357 ? -19.758 0.163 10.761 1.00 92.38 357 VAL A CA 1
ATOM 2855 C C . VAL A 1 357 ? -18.916 1.311 10.233 1.00 92.38 357 VAL A C 1
ATOM 2857 O O . VAL A 1 357 ? -19.422 2.262 9.630 1.00 92.38 357 VAL A O 1
ATOM 2860 N N . GLU A 1 358 ? -17.612 1.209 10.466 1.00 94.38 358 GLU A N 1
ATOM 2861 C CA . GLU A 1 358 ? -16.634 2.175 9.985 1.00 94.38 358 GLU A CA 1
ATOM 2862 C C . GLU A 1 358 ? -16.493 2.134 8.462 1.00 94.38 358 GLU A C 1
ATOM 2864 O O . GLU A 1 358 ? -16.574 1.083 7.826 1.00 94.38 358 GLU A O 1
ATOM 2869 N N . LYS A 1 359 ? -16.235 3.306 7.876 1.00 92.94 359 LYS A N 1
ATOM 2870 C CA . LYS A 1 359 ? -15.995 3.491 6.435 1.00 92.94 359 LYS A CA 1
ATOM 2871 C C . LYS A 1 359 ? -17.101 2.935 5.514 1.00 92.94 359 LYS A C 1
ATOM 2873 O O . LYS A 1 359 ? -16.809 2.514 4.395 1.00 92.94 359 LYS A O 1
ATOM 2878 N N . LEU A 1 360 ? -18.362 2.957 5.951 1.00 94.75 360 LEU A N 1
ATOM 2879 C CA . LEU A 1 360 ? -19.482 2.433 5.164 1.00 94.75 360 LEU A CA 1
ATOM 2880 C C . LEU A 1 360 ? -19.999 3.430 4.117 1.00 94.75 360 LEU A C 1
ATOM 2882 O O . LEU A 1 360 ? -20.152 3.088 2.947 1.00 94.75 360 LEU A O 1
ATOM 2886 N N . SER A 1 361 ? -20.303 4.657 4.536 1.00 97.44 361 SER A N 1
ATOM 2887 C CA . SER A 1 361 ? -21.038 5.640 3.732 1.00 97.44 361 SER A CA 1
ATOM 2888 C C . SER A 1 361 ? -20.076 6.638 3.078 1.00 97.44 361 SER A C 1
ATOM 2890 O O . SER A 1 361 ? -19.096 7.052 3.691 1.00 97.44 361 SER A O 1
ATOM 2892 N N . ALA A 1 362 ? -20.308 7.028 1.822 1.00 97.81 362 ALA A N 1
ATOM 2893 C CA . ALA A 1 362 ? -19.444 7.977 1.115 1.00 97.81 362 ALA A CA 1
ATOM 2894 C C . ALA A 1 362 ? -19.616 9.408 1.652 1.00 97.81 362 ALA A C 1
ATOM 2896 O O . ALA A 1 362 ? -20.687 10.003 1.545 1.00 97.81 362 ALA A O 1
ATOM 2897 N N . ALA A 1 363 ? -18.537 9.999 2.157 1.00 96.38 363 ALA A N 1
ATOM 2898 C CA . ALA A 1 363 ? -18.537 11.376 2.643 1.00 96.38 363 ALA A CA 1
ATOM 2899 C C . ALA A 1 363 ? -18.159 12.383 1.542 1.00 96.38 363 ALA A C 1
ATOM 2901 O O . ALA A 1 363 ? -18.694 13.489 1.509 1.00 96.38 363 ALA A O 1
ATOM 2902 N N . GLU A 1 364 ? -17.276 11.992 0.618 1.00 96.50 364 GLU A N 1
ATOM 2903 C CA . GLU A 1 364 ? -16.845 12.797 -0.533 1.00 96.50 364 GLU A CA 1
ATOM 2904 C C . GLU A 1 364 ? -16.613 11.922 -1.763 1.00 96.50 364 GLU A C 1
ATOM 2906 O O . GLU A 1 364 ? -16.275 10.747 -1.629 1.00 96.50 364 GLU A O 1
ATOM 2911 N N . CYS A 1 365 ? -16.772 12.504 -2.956 1.00 96.50 365 CYS A N 1
ATOM 2912 C CA . CYS A 1 365 ? -16.596 11.813 -4.231 1.00 96.50 365 CYS A CA 1
ATOM 2913 C C . CYS A 1 365 ? -15.669 12.588 -5.161 1.00 96.50 365 CYS A C 1
ATOM 2915 O O . CYS A 1 365 ? -15.820 13.801 -5.306 1.00 96.50 365 CYS A O 1
ATOM 2917 N N . SER A 1 366 ? -14.797 11.869 -5.865 1.00 95.12 366 SER A N 1
ATOM 2918 C CA . SER A 1 366 ? -13.959 12.425 -6.928 1.00 95.12 366 SER A CA 1
ATOM 2919 C C . SER A 1 366 ? -13.866 11.477 -8.123 1.00 95.12 366 SER A C 1
ATOM 2921 O O . SER A 1 366 ? -14.232 10.300 -8.053 1.00 95.12 366 SER A O 1
ATOM 2923 N N . CYS A 1 367 ? -13.405 12.017 -9.246 1.00 94.44 367 CYS A N 1
ATOM 2924 C CA . CYS A 1 367 ? -13.114 11.254 -10.448 1.00 94.44 367 CYS A CA 1
ATOM 2925 C C . CYS A 1 367 ? -11.729 10.620 -10.337 1.00 94.44 367 CYS A C 1
ATOM 2927 O O . CYS A 1 367 ? -10.745 11.337 -10.183 1.00 94.44 367 CYS A O 1
ATOM 2929 N N . VAL A 1 368 ? -11.676 9.293 -10.431 1.00 89.50 368 VAL A N 1
ATOM 2930 C CA . VAL A 1 368 ? -10.448 8.492 -10.364 1.00 89.50 368 VAL A CA 1
ATOM 2931 C C . VAL A 1 368 ? -10.369 7.660 -11.639 1.00 89.50 368 VAL A C 1
ATOM 2933 O O . VAL A 1 368 ? -11.330 6.955 -11.962 1.00 89.50 368 VAL A O 1
ATOM 2936 N N . GLY A 1 369 ? -9.280 7.801 -12.389 1.00 74.31 369 GLY A N 1
ATOM 2937 C CA . GLY A 1 369 ? -9.048 7.164 -13.685 1.00 74.31 369 GLY A CA 1
ATOM 2938 C C . GLY A 1 369 ? -7.621 6.677 -13.802 1.00 74.31 369 GLY A C 1
ATOM 2939 O O . GLY A 1 369 ? -6.766 7.258 -13.094 1.00 74.31 369 GLY A O 1
#

Organism: Polypterus senegalus (NCBI:txid55291)